Protein AF-A0A7Z9JDN7-F1 (afdb_monomer_lite)

Foldseek 3Di:
DLVCCVPPPVDDAQQSQAVNVCVVCVVVVWHKDKDKDFDFQDADPVVRDTDTDPVRIHIWMWTPPDVVDTDIDRRDPDDPPPPPNDDDQDPVRVVVVVVVVVVVVCCCPPVPPDPVNVVVVCVVCVVVVCVVVCVVVVVVVVVLVCVCVVVVPPPVVVVVVVVVVVVVVVVVVVVVVVVVVVVVVVVVVVVVVVVVVVD

Structure (mmCIF, N/CA/C/O backbone):
data_AF-A0A7Z9JDN7-F1
#
_entry.id   AF-A0A7Z9JDN7-F1
#
loop_
_atom_site.group_PDB
_atom_site.id
_atom_site.type_symbol
_atom_site.label_atom_id
_atom_site.label_alt_id
_atom_site.label_comp_id
_atom_site.label_asym_id
_atom_site.label_entity_id
_atom_site.label_seq_id
_atom_site.pdbx_PDB_ins_code
_atom_site.Cartn_x
_atom_site.Cartn_y
_atom_site.Cartn_z
_atom_site.occupancy
_atom_site.B_iso_or_equiv
_atom_site.auth_seq_id
_atom_site.auth_comp_id
_atom_site.auth_asym_id
_atom_site.auth_atom_id
_atom_site.pdbx_PDB_model_num
ATOM 1 N N . PRO A 1 1 ? -27.621 -11.834 10.735 1.00 70.62 1 PRO A N 1
ATOM 2 C CA . PRO A 1 1 ? -26.238 -12.337 10.505 1.00 70.62 1 PRO A CA 1
ATOM 3 C C . PRO A 1 1 ? -25.355 -12.292 11.763 1.00 70.62 1 PRO A C 1
ATOM 5 O O . PRO A 1 1 ? -24.945 -13.349 12.226 1.00 70.62 1 PRO A O 1
ATOM 8 N N . ILE A 1 2 ? -25.147 -11.111 12.365 1.00 76.00 2 ILE A N 1
ATOM 9 C CA . ILE A 1 2 ? -24.320 -10.927 13.579 1.00 76.00 2 ILE A CA 1
ATOM 10 C C . ILE A 1 2 ? -24.885 -11.694 14.787 1.00 76.00 2 ILE A C 1
ATOM 12 O O . ILE A 1 2 ? -24.158 -12.446 15.427 1.00 76.00 2 ILE A O 1
ATOM 16 N N . ALA A 1 3 ? -26.199 -11.619 15.034 1.00 76.31 3 ALA A N 1
ATOM 17 C CA . ALA A 1 3 ? -26.842 -12.397 16.100 1.00 76.31 3 ALA A CA 1
ATOM 18 C C . ALA A 1 3 ? -26.625 -13.919 15.946 1.00 76.31 3 ALA A C 1
ATOM 20 O O . ALA A 1 3 ? -26.344 -14.611 16.918 1.00 76.31 3 ALA A O 1
ATOM 21 N N . SER A 1 4 ? -26.668 -14.444 14.714 1.00 78.19 4 SER A N 1
ATOM 22 C CA . SER A 1 4 ? -26.385 -15.865 14.445 1.00 78.19 4 SER A CA 1
ATOM 23 C C . SER A 1 4 ? -24.907 -16.216 14.648 1.00 78.19 4 SER A C 1
ATOM 25 O O . SER A 1 4 ? -24.588 -17.317 15.090 1.00 78.19 4 SER A O 1
ATOM 27 N N . PHE A 1 5 ? -23.993 -15.291 14.349 1.00 82.12 5 PHE A N 1
ATOM 28 C CA . PHE A 1 5 ? -22.566 -15.469 14.608 1.00 82.12 5 PHE A CA 1
ATOM 29 C C . PHE A 1 5 ? -22.276 -15.557 16.114 1.00 82.12 5 PHE A C 1
ATOM 31 O O . PHE A 1 5 ? -21.644 -16.522 16.543 1.00 82.12 5 PHE A O 1
ATOM 38 N N . ILE A 1 6 ? -22.806 -14.617 16.906 1.00 78.12 6 ILE A N 1
ATOM 39 C CA . ILE A 1 6 ? -22.632 -14.563 18.367 1.00 78.12 6 ILE A CA 1
ATOM 40 C C . ILE A 1 6 ? -23.217 -15.813 19.042 1.00 78.12 6 ILE A C 1
ATOM 42 O O . ILE A 1 6 ? -22.584 -16.405 19.920 1.00 78.12 6 ILE A O 1
ATOM 46 N N . LEU A 1 7 ? -24.420 -16.225 18.630 1.00 79.50 7 LEU A N 1
ATOM 47 C CA . LEU A 1 7 ? -25.178 -17.273 19.316 1.00 79.50 7 LEU A CA 1
ATOM 48 C C . LEU A 1 7 ? -24.836 -18.690 18.835 1.00 79.50 7 LEU A C 1
ATOM 50 O O . LEU A 1 7 ? -24.770 -19.596 19.663 1.00 79.50 7 LEU A O 1
ATOM 54 N N . ASN A 1 8 ? -24.576 -18.889 17.536 1.00 77.38 8 ASN A N 1
ATOM 55 C CA . ASN A 1 8 ? -24.490 -20.232 16.945 1.00 77.38 8 ASN A CA 1
ATOM 56 C C . ASN A 1 8 ? -23.111 -20.595 16.379 1.00 77.38 8 ASN A C 1
ATOM 58 O O . ASN A 1 8 ? -22.668 -21.726 16.556 1.00 77.38 8 ASN A O 1
ATOM 62 N N . HIS A 1 9 ? -22.448 -19.697 15.641 1.00 73.94 9 HIS A N 1
ATOM 63 C CA . HIS A 1 9 ? -21.291 -20.089 14.817 1.00 73.94 9 HIS A CA 1
ATOM 64 C C . HIS A 1 9 ? -19.932 -19.798 15.455 1.00 73.94 9 HIS A C 1
ATOM 66 O O . HIS A 1 9 ? -19.026 -20.613 15.296 1.00 73.94 9 HIS A O 1
ATOM 72 N N . LYS A 1 10 ? -19.782 -18.677 16.177 1.00 73.75 10 LYS A N 1
ATOM 73 C CA . LYS A 1 10 ? -18.572 -18.267 16.928 1.00 73.75 10 LYS A CA 1
ATOM 74 C C . LYS A 1 10 ? -17.233 -18.448 16.179 1.00 73.75 10 LYS A C 1
ATOM 76 O O . LYS A 1 10 ? -16.181 -18.581 16.796 1.00 73.75 10 LYS A O 1
ATOM 81 N N . ARG A 1 11 ? -17.275 -18.483 14.845 1.00 73.12 11 ARG A N 1
ATOM 82 C CA . ARG A 1 11 ? -16.151 -18.635 13.913 1.00 73.12 11 ARG A CA 1
ATOM 83 C C . ARG A 1 11 ? -16.474 -17.816 12.673 1.00 73.12 11 ARG A C 1
ATOM 85 O O . ARG A 1 11 ? -17.567 -17.948 12.124 1.00 73.12 11 ARG A O 1
ATOM 92 N N . GLY A 1 12 ? -15.555 -16.951 12.266 1.00 74.06 12 GLY A N 1
ATOM 93 C CA . GLY A 1 12 ? -15.769 -16.002 11.179 1.00 74.06 12 GLY A CA 1
ATOM 94 C C . GLY A 1 12 ? -14.536 -15.137 10.933 1.00 74.06 12 GLY A C 1
ATOM 95 O O . GLY A 1 12 ? -13.517 -15.307 11.594 1.00 74.06 12 GLY A O 1
ATOM 96 N N . HIS A 1 13 ? -14.641 -14.236 9.963 1.00 80.44 13 HIS A N 1
ATOM 97 C CA . HIS A 1 13 ? -13.640 -13.211 9.669 1.00 80.44 13 HIS A CA 1
ATOM 98 C C . HIS A 1 13 ? -13.637 -12.083 10.717 1.00 80.44 13 HIS A C 1
ATOM 100 O O . HIS A 1 13 ? -14.589 -11.957 11.497 1.00 80.44 13 HIS A O 1
ATOM 106 N N . CYS A 1 14 ? -12.573 -11.276 10.737 1.00 83.56 14 CYS A N 1
ATOM 107 C CA . CYS A 1 14 ? -12.370 -10.187 11.700 1.00 83.56 14 CYS A CA 1
ATOM 108 C C . CYS A 1 14 ? -13.525 -9.172 11.704 1.00 83.56 14 CYS A C 1
ATOM 110 O O . CYS A 1 14 ? -13.915 -8.693 12.767 1.00 83.56 14 CYS A O 1
ATOM 112 N N . GLU A 1 15 ? -14.184 -8.937 10.568 1.00 85.94 15 GLU A N 1
ATOM 113 C CA . GLU A 1 15 ? -15.336 -8.037 10.472 1.00 85.94 15 GLU A CA 1
ATOM 114 C C . GLU A 1 15 ? -16.528 -8.523 11.304 1.00 85.94 15 GLU A C 1
ATOM 116 O O . GLU A 1 15 ? -17.259 -7.708 11.864 1.00 85.94 15 GLU A O 1
ATOM 121 N N . TYR A 1 16 ? -16.730 -9.841 11.433 1.00 87.25 16 TYR A N 1
ATOM 122 C CA . TYR A 1 16 ? -17.804 -10.379 12.271 1.00 87.25 16 TYR A CA 1
ATOM 123 C C . TYR A 1 16 ? -17.514 -10.198 13.757 1.00 87.25 16 TYR A C 1
ATOM 125 O O . TYR A 1 16 ? -18.441 -9.908 14.511 1.00 87.25 16 TYR A O 1
ATOM 133 N N . PHE A 1 17 ? -16.254 -10.341 14.176 1.00 88.25 17 PHE A N 1
ATOM 134 C CA . PHE A 1 17 ? -15.848 -10.089 15.559 1.00 88.25 17 PHE A CA 1
ATOM 135 C C . PHE A 1 17 ? -15.972 -8.604 15.900 1.00 88.25 17 PHE A C 1
ATOM 137 O O . PHE A 1 17 ? -16.574 -8.266 16.919 1.00 88.25 17 PHE A O 1
ATOM 144 N N . ALA A 1 18 ? -15.492 -7.723 15.018 1.00 89.75 18 ALA A N 1
ATOM 145 C CA . ALA A 1 18 ? -15.601 -6.283 15.204 1.00 89.75 18 ALA A CA 1
ATOM 146 C C . ALA A 1 18 ? -17.067 -5.824 15.239 1.00 89.75 18 ALA A C 1
ATOM 148 O O . ALA A 1 18 ? -17.497 -5.151 16.175 1.00 89.75 18 ALA A O 1
ATOM 149 N N . ALA A 1 19 ? -17.885 -6.265 14.282 1.00 89.75 19 ALA A N 1
ATOM 150 C CA . ALA A 1 19 ? -19.306 -5.929 14.260 1.00 89.75 19 ALA A CA 1
ATOM 151 C C . ALA A 1 19 ? -20.071 -6.509 15.462 1.00 89.75 19 ALA A C 1
ATOM 153 O O . ALA A 1 19 ? -20.993 -5.871 15.966 1.00 89.75 19 ALA A O 1
ATOM 154 N N . ALA A 1 20 ? -19.696 -7.699 15.944 1.00 91.25 20 ALA A N 1
ATOM 155 C CA . ALA A 1 20 ? -20.291 -8.289 17.138 1.00 91.25 20 ALA A CA 1
ATOM 156 C C . ALA A 1 20 ? -19.959 -7.494 18.404 1.00 91.25 20 ALA A C 1
ATOM 158 O O . ALA A 1 20 ? -20.863 -7.231 19.192 1.00 91.25 20 ALA A O 1
ATOM 159 N N . MET A 1 21 ? -18.700 -7.088 18.593 1.00 90.75 21 MET A N 1
ATOM 160 C CA . MET A 1 21 ? -18.305 -6.277 19.746 1.00 90.75 21 MET A CA 1
ATOM 161 C C . MET A 1 21 ? -18.963 -4.896 19.709 1.00 90.75 21 MET A C 1
ATOM 163 O O . M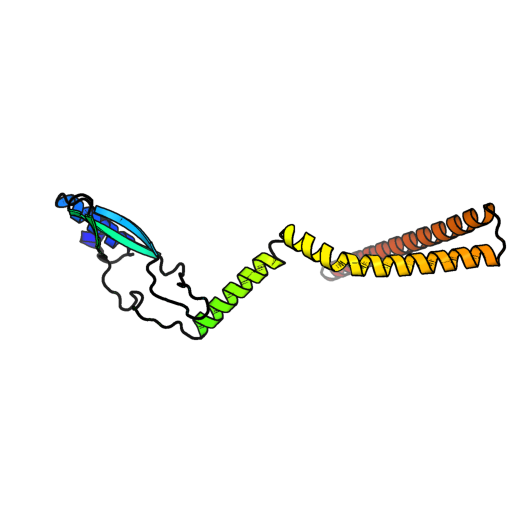ET A 1 21 ? -19.520 -4.481 20.718 1.00 90.75 21 MET A O 1
ATOM 167 N N . ALA A 1 22 ? -18.985 -4.225 18.553 1.00 92.88 22 ALA A N 1
ATOM 168 C CA . ALA A 1 22 ? -19.674 -2.943 18.411 1.00 92.88 22 ALA A CA 1
ATOM 169 C C . ALA A 1 22 ? -21.170 -3.060 18.759 1.00 92.88 22 ALA A C 1
ATOM 171 O O . ALA A 1 22 ? -21.695 -2.237 19.503 1.00 92.88 22 ALA A O 1
ATOM 172 N N . ALA A 1 23 ? -21.835 -4.129 18.304 1.00 91.75 23 ALA A N 1
ATOM 173 C CA . ALA A 1 23 ? -23.227 -4.398 18.658 1.00 91.75 23 ALA A CA 1
ATOM 174 C C . ALA A 1 23 ? -23.421 -4.695 20.156 1.00 91.75 23 ALA A C 1
ATOM 176 O O . ALA A 1 23 ? -24.461 -4.358 20.705 1.00 91.75 23 ALA A O 1
ATOM 177 N N . MET A 1 24 ? -22.451 -5.319 20.832 1.00 91.00 24 MET A N 1
ATOM 178 C CA . MET A 1 24 ? -22.509 -5.529 22.284 1.00 91.00 24 MET A CA 1
ATOM 179 C C . MET A 1 24 ? -22.304 -4.224 23.063 1.00 91.00 24 MET A C 1
ATOM 181 O O . MET A 1 24 ? -23.010 -4.003 24.042 1.00 91.00 24 MET A O 1
ATOM 185 N N . CYS A 1 25 ? -21.391 -3.350 22.630 1.00 93.19 25 CYS A N 1
ATOM 186 C CA . CYS A 1 25 ? -21.197 -2.024 23.227 1.00 93.19 25 CYS A CA 1
ATOM 187 C C . CYS A 1 25 ? -22.475 -1.177 23.162 1.00 93.19 25 CYS A C 1
ATOM 189 O O . CYS A 1 25 ? -22.845 -0.558 24.157 1.00 93.19 25 CYS A O 1
ATOM 191 N N . ASP A 1 26 ? -23.198 -1.248 22.042 1.00 92.00 26 ASP A N 1
ATOM 192 C CA . ASP A 1 26 ? -24.490 -0.575 21.866 1.00 92.00 26 ASP A CA 1
ATOM 193 C C . ASP A 1 26 ? -25.527 -1.019 22.920 1.00 92.00 26 ASP A C 1
ATOM 195 O O . ASP A 1 26 ? -26.295 -0.208 23.422 1.00 92.00 26 ASP A O 1
ATOM 199 N N . THR A 1 27 ? -25.506 -2.288 23.357 1.00 93.25 27 THR A N 1
ATOM 200 C CA . THR A 1 27 ? -26.438 -2.785 24.397 1.00 93.25 27 THR A CA 1
ATOM 201 C C . THR A 1 27 ? -26.159 -2.279 25.812 1.00 93.25 27 THR A C 1
ATOM 203 O O . THR A 1 27 ? -26.998 -2.458 26.694 1.00 93.25 27 THR A O 1
ATOM 206 N N . VAL A 1 28 ? -24.986 -1.688 26.043 1.00 94.50 28 VAL A N 1
ATOM 207 C CA . VAL A 1 28 ? -24.568 -1.132 27.339 1.00 94.50 28 VAL A CA 1
ATOM 208 C C . VAL A 1 28 ? -24.363 0.384 27.269 1.00 94.50 28 VAL A C 1
ATOM 210 O O . VAL A 1 28 ? -23.659 0.938 28.110 1.00 94.50 28 VAL A O 1
ATOM 213 N N . ASP A 1 29 ? -24.963 1.041 26.269 1.00 92.44 29 ASP A N 1
ATOM 214 C CA . ASP A 1 29 ? -24.888 2.489 26.029 1.00 92.44 29 ASP A CA 1
ATOM 215 C C . ASP A 1 29 ? -23.447 3.026 25.875 1.00 92.44 29 ASP A C 1
ATOM 217 O O . ASP A 1 29 ? -23.161 4.182 26.192 1.00 92.44 29 ASP A O 1
ATOM 221 N N . LEU A 1 30 ? -22.522 2.199 25.370 1.00 93.44 30 LEU A N 1
ATOM 222 C CA . LEU A 1 30 ? -21.161 2.619 25.027 1.00 93.44 30 LEU A CA 1
ATOM 223 C C . LEU A 1 30 ? -21.069 2.931 23.527 1.00 93.44 30 LEU A C 1
ATOM 225 O O . LEU A 1 30 ? -21.215 2.011 22.714 1.00 93.44 30 LEU A O 1
ATOM 229 N N . PRO A 1 31 ? -20.770 4.184 23.128 1.00 94.44 31 PRO A N 1
ATOM 230 C CA . PRO A 1 31 ? -20.561 4.517 21.727 1.00 94.44 31 PRO A CA 1
ATOM 231 C C . PRO A 1 31 ? -19.375 3.728 21.171 1.00 94.44 31 PRO A C 1
ATOM 233 O O . PRO A 1 31 ? -18.249 3.826 21.660 1.00 94.44 31 PRO A O 1
ATOM 236 N N . ALA A 1 32 ? -19.626 2.936 20.133 1.00 95.56 32 ALA A N 1
ATOM 237 C CA . ALA A 1 32 ? -18.608 2.134 19.475 1.00 95.56 32 ALA A CA 1
ATOM 238 C C . ALA A 1 32 ? -18.732 2.239 17.957 1.00 95.56 32 ALA A C 1
ATOM 240 O O . ALA A 1 32 ? -19.826 2.375 17.406 1.00 95.56 32 ALA A O 1
ATOM 241 N N . ARG A 1 33 ? -17.600 2.145 17.260 1.00 93.81 33 ARG A N 1
ATOM 242 C CA . ARG A 1 33 ? -17.544 2.142 15.795 1.00 93.81 33 ARG A CA 1
ATOM 243 C C . ARG A 1 33 ? -16.614 1.055 15.284 1.00 93.81 33 ARG A C 1
ATOM 245 O O . ARG A 1 33 ? -15.571 0.789 15.873 1.00 93.81 33 ARG A O 1
ATOM 252 N N . VAL A 1 34 ? -16.993 0.449 14.164 1.00 92.69 34 VAL A N 1
ATOM 253 C CA . VAL A 1 34 ? -16.138 -0.501 13.447 1.00 92.69 34 VAL A CA 1
ATOM 254 C C . VAL A 1 34 ? -15.182 0.282 12.558 1.00 92.69 34 VAL A C 1
ATOM 256 O O . VAL A 1 34 ? -15.609 1.162 11.810 1.00 92.69 34 VAL A O 1
ATOM 259 N N . VAL A 1 35 ? -13.900 -0.059 12.622 1.00 92.38 35 VAL A N 1
ATOM 260 C CA . VAL A 1 35 ? -12.853 0.523 11.786 1.00 92.38 35 VAL A CA 1
ATOM 261 C C . VAL A 1 35 ? -12.209 -0.586 10.968 1.00 92.38 35 VAL A C 1
ATOM 263 O O . VAL A 1 35 ? -11.903 -1.660 11.479 1.00 92.38 35 VAL A O 1
ATOM 266 N N . THR A 1 36 ? -12.023 -0.323 9.678 1.00 89.19 36 THR A N 1
ATOM 267 C CA . THR A 1 36 ? -11.358 -1.230 8.740 1.00 89.19 36 THR A CA 1
ATOM 268 C C . THR A 1 36 ? -10.101 -0.569 8.208 1.00 89.19 36 THR A C 1
ATOM 270 O O . THR A 1 36 ? -10.137 0.599 7.813 1.00 89.19 36 THR A O 1
ATOM 273 N N . GLY A 1 37 ? -9.012 -1.316 8.125 1.00 88.56 37 GLY A N 1
ATOM 274 C CA . GLY A 1 37 ? -7.751 -0.802 7.619 1.00 88.56 37 GLY A CA 1
ATOM 275 C C . GLY A 1 37 ? -6.752 -1.916 7.379 1.00 88.56 37 GLY A C 1
ATOM 276 O O . GLY A 1 37 ? -7.123 -3.056 7.109 1.00 88.56 37 GLY A O 1
ATOM 277 N N . TYR A 1 38 ? -5.478 -1.567 7.481 1.00 84.94 38 TYR A N 1
ATOM 278 C CA . TYR A 1 38 ? -4.384 -2.523 7.429 1.00 84.94 38 TYR A CA 1
ATOM 279 C C . TYR A 1 38 ? -3.672 -2.505 8.764 1.00 84.94 38 TYR A C 1
ATOM 281 O O . TYR A 1 38 ? -3.359 -1.432 9.282 1.00 84.94 38 TYR A O 1
ATOM 289 N N . TYR A 1 39 ? -3.412 -3.689 9.301 1.00 76.06 39 TYR A N 1
ATOM 290 C CA . TYR A 1 39 ? -2.661 -3.833 10.532 1.00 76.06 39 TYR A CA 1
ATOM 291 C C . TYR A 1 39 ? -1.322 -4.497 10.219 1.00 76.06 39 TYR A C 1
ATOM 293 O O . TYR A 1 39 ? -1.281 -5.677 9.871 1.00 76.06 39 TYR A O 1
ATOM 301 N N . VAL A 1 40 ? -0.228 -3.733 10.284 1.00 77.69 40 VAL A N 1
ATOM 302 C CA . VAL A 1 40 ? 1.098 -4.197 9.852 1.00 77.69 40 VAL A CA 1
ATOM 303 C C . VAL A 1 40 ? 2.199 -3.650 10.750 1.00 77.69 40 VAL A C 1
ATOM 305 O O . VAL A 1 40 ? 2.177 -2.480 11.115 1.00 77.69 40 VAL A O 1
ATOM 308 N N . ASP A 1 41 ? 3.195 -4.482 11.035 1.00 70.81 41 ASP A N 1
ATOM 309 C CA . ASP A 1 41 ? 4.398 -4.145 11.806 1.00 70.81 41 ASP A CA 1
ATOM 310 C C . ASP A 1 41 ? 5.708 -4.395 11.028 1.00 70.81 41 ASP A C 1
ATOM 312 O O . ASP A 1 41 ? 6.806 -4.218 11.554 1.00 70.81 41 ASP A O 1
ATOM 316 N N . ARG A 1 42 ? 5.606 -4.831 9.766 1.00 75.62 42 ARG A N 1
ATOM 317 C CA . ARG A 1 42 ? 6.754 -5.224 8.948 1.00 75.62 42 ARG A CA 1
ATOM 318 C C . ARG A 1 42 ? 7.450 -4.005 8.375 1.00 75.62 42 ARG A C 1
ATOM 320 O O . ARG A 1 42 ? 7.003 -3.429 7.379 1.00 75.62 42 ARG A O 1
ATOM 327 N N . TRP A 1 43 ? 8.559 -3.657 9.004 1.00 77.19 43 TRP A N 1
ATOM 328 C CA . TRP A 1 43 ? 9.482 -2.639 8.536 1.00 77.19 43 TRP A CA 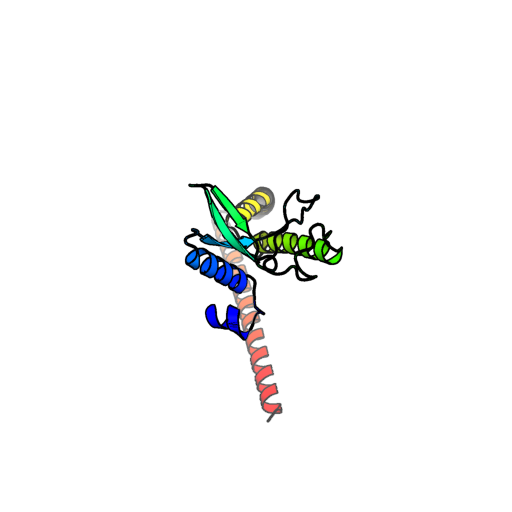1
ATOM 329 C C . TRP A 1 43 ? 10.509 -3.229 7.569 1.00 77.19 43 TRP A C 1
ATOM 331 O O . TRP A 1 43 ? 11.113 -4.263 7.862 1.00 77.19 43 TRP A O 1
ATOM 341 N N . ASP A 1 44 ? 10.720 -2.572 6.430 1.00 75.56 44 ASP A N 1
ATOM 342 C CA . ASP A 1 44 ? 11.854 -2.851 5.557 1.00 75.56 44 ASP A CA 1
ATOM 343 C C . ASP A 1 44 ? 12.930 -1.778 5.704 1.00 75.56 44 ASP A C 1
ATOM 345 O O . ASP A 1 44 ? 12.711 -0.592 5.453 1.00 75.56 44 ASP A O 1
ATOM 349 N N . GLU A 1 45 ? 14.118 -2.218 6.108 1.00 75.88 45 GLU A N 1
ATOM 350 C CA . GLU A 1 45 ? 15.271 -1.343 6.306 1.00 75.88 45 GLU A CA 1
ATOM 351 C C . GLU A 1 45 ? 15.859 -0.850 4.979 1.00 75.88 45 GLU A C 1
ATOM 353 O O . GLU A 1 45 ? 16.444 0.231 4.942 1.00 75.88 45 GLU A O 1
ATOM 358 N N . VAL A 1 46 ? 15.698 -1.609 3.886 1.00 73.19 46 VAL A N 1
ATOM 359 C CA . VAL A 1 46 ? 16.262 -1.258 2.573 1.00 73.19 46 VAL A CA 1
ATOM 360 C C . VAL A 1 46 ? 15.474 -0.115 1.938 1.00 73.19 46 VAL A C 1
ATOM 362 O O . VAL A 1 46 ? 16.068 0.864 1.484 1.00 73.19 46 VAL A O 1
ATOM 365 N N . SER A 1 47 ? 14.144 -0.203 1.933 1.00 73.00 47 SER A N 1
ATOM 366 C CA . SER A 1 47 ? 13.267 0.854 1.426 1.00 73.00 47 SER A CA 1
ATOM 367 C C . SER A 1 47 ? 12.906 1.918 2.466 1.00 73.00 47 SER A C 1
ATOM 369 O O . SER A 1 47 ? 12.290 2.922 2.103 1.00 73.00 47 SER A O 1
ATOM 371 N N . ASN A 1 48 ? 13.280 1.723 3.738 1.00 79.38 48 ASN A N 1
ATOM 372 C CA . ASN A 1 48 ? 12.942 2.594 4.869 1.00 79.38 48 ASN A CA 1
ATOM 373 C C . ASN A 1 48 ? 11.425 2.870 4.949 1.00 79.38 48 ASN A C 1
ATOM 375 O O . ASN A 1 48 ? 10.985 4.020 5.066 1.00 79.38 48 ASN A O 1
ATOM 379 N N . SER A 1 49 ? 10.618 1.816 4.807 1.00 78.06 49 SER A N 1
ATOM 380 C CA . SER A 1 49 ? 9.155 1.904 4.757 1.00 78.06 49 SER A CA 1
ATOM 381 C C . SER A 1 49 ? 8.462 0.644 5.291 1.00 78.06 49 SER A C 1
ATOM 383 O O . SER A 1 49 ? 9.066 -0.420 5.414 1.00 78.06 49 SER A O 1
ATOM 385 N N . TYR A 1 50 ? 7.169 0.763 5.619 1.00 80.50 50 TYR A N 1
ATOM 386 C CA . TYR A 1 50 ? 6.339 -0.380 6.010 1.00 80.50 50 TYR A CA 1
ATOM 387 C C . TYR A 1 50 ? 5.792 -1.112 4.785 1.00 80.50 50 TYR A C 1
ATOM 389 O O . TYR A 1 50 ? 5.221 -0.496 3.880 1.00 80.50 50 TYR A O 1
ATOM 397 N N . ILE A 1 51 ? 5.906 -2.440 4.787 1.00 79.25 51 ILE A N 1
ATOM 398 C CA . ILE A 1 51 ? 5.408 -3.288 3.702 1.00 79.25 51 ILE A CA 1
ATOM 399 C C . ILE A 1 51 ? 4.024 -3.824 4.048 1.00 79.25 51 ILE A C 1
ATOM 401 O O . ILE A 1 51 ? 3.883 -4.760 4.838 1.00 79.25 51 ILE A O 1
ATOM 405 N N . VAL A 1 52 ? 3.013 -3.275 3.380 1.00 81.38 52 VAL A N 1
ATOM 406 C CA . VAL A 1 52 ? 1.605 -3.651 3.536 1.00 81.38 52 VAL A CA 1
ATOM 407 C C . VAL A 1 52 ? 1.168 -4.554 2.382 1.00 81.38 52 VAL A C 1
ATOM 409 O O . VAL A 1 52 ? 1.287 -4.183 1.214 1.00 81.38 52 VAL A O 1
ATOM 412 N N . PHE A 1 53 ? 0.632 -5.733 2.692 1.00 78.69 53 PHE A N 1
ATOM 413 C CA . PHE A 1 53 ? 0.001 -6.629 1.728 1.00 78.69 53 PHE A CA 1
ATOM 414 C C . PHE A 1 53 ? -1.520 -6.621 1.892 1.00 78.69 53 PHE A C 1
ATOM 416 O O . PHE A 1 53 ? -2.063 -6.382 2.966 1.00 78.69 53 PHE A O 1
ATOM 423 N N . GLN A 1 54 ? -2.229 -7.004 0.829 1.00 74.81 54 GLN A N 1
ATOM 424 C CA . GLN A 1 54 ? -3.690 -7.121 0.855 1.00 74.81 54 GLN A CA 1
ATOM 425 C C . GLN A 1 54 ? -4.198 -8.118 1.915 1.00 74.81 54 GLN A C 1
ATOM 427 O O . GLN A 1 54 ? -5.294 -7.955 2.439 1.00 74.81 54 GLN A O 1
ATOM 432 N N . ARG A 1 55 ? -3.393 -9.135 2.254 1.00 75.94 55 ARG A N 1
ATOM 433 C CA . ARG A 1 55 ? -3.725 -10.119 3.297 1.00 75.94 55 ARG A CA 1
ATOM 434 C C . ARG A 1 55 ? -3.709 -9.550 4.719 1.00 75.94 55 ARG A C 1
ATOM 436 O O . ARG A 1 55 ? -4.186 -10.228 5.615 1.00 75.94 55 ARG A O 1
ATOM 443 N N . ASP A 1 56 ? -3.143 -8.360 4.917 1.00 79.25 56 ASP A N 1
ATOM 444 C CA . ASP A 1 56 ? -3.078 -7.704 6.228 1.00 79.25 56 ASP A CA 1
ATOM 445 C C . ASP A 1 56 ? -4.276 -6.773 6.476 1.00 79.25 56 ASP A C 1
ATOM 447 O O . ASP A 1 56 ? -4.274 -5.982 7.421 1.00 79.25 56 ASP A O 1
ATOM 451 N N . ALA A 1 57 ? -5.282 -6.819 5.595 1.00 83.75 57 ALA A N 1
ATOM 452 C CA . ALA A 1 57 ? -6.546 -6.140 5.817 1.00 83.75 57 ALA A CA 1
ATOM 453 C C . ALA A 1 57 ? -7.185 -6.669 7.108 1.00 83.75 57 ALA A C 1
ATOM 455 O O . ALA A 1 57 ? -7.351 -7.878 7.282 1.00 83.75 57 ALA A O 1
ATOM 456 N N . HIS A 1 58 ? -7.529 -5.755 8.011 1.00 89.62 58 HIS A N 1
ATOM 457 C CA . HIS A 1 58 ? -8.030 -6.080 9.339 1.00 89.62 58 HIS A CA 1
ATOM 458 C C . HIS A 1 58 ? -9.148 -5.133 9.767 1.00 89.62 58 HIS A C 1
ATOM 460 O O . HIS A 1 58 ? -9.216 -3.984 9.320 1.00 89.62 58 HIS A O 1
ATOM 466 N N . ALA A 1 59 ? -10.012 -5.620 10.652 1.00 89.12 59 ALA A N 1
ATOM 467 C CA . ALA A 1 59 ? -11.114 -4.860 11.218 1.00 89.12 59 ALA A CA 1
ATOM 468 C C . ALA A 1 59 ? -11.071 -4.925 12.747 1.00 89.12 59 ALA A C 1
ATOM 470 O O . ALA A 1 59 ? -10.984 -6.009 13.322 1.00 89.12 59 ALA A O 1
ATOM 471 N N . TRP A 1 60 ? -11.168 -3.764 13.392 1.00 91.50 60 TRP A N 1
ATOM 472 C CA . TRP A 1 60 ? -11.201 -3.609 14.848 1.00 91.50 60 TRP A CA 1
ATOM 473 C C . TRP A 1 60 ? -12.356 -2.695 15.268 1.00 91.50 60 TRP A C 1
ATOM 475 O O . TRP A 1 60 ? -13.104 -2.178 14.432 1.00 91.50 60 TRP A O 1
ATOM 485 N N . VAL A 1 61 ? -12.532 -2.515 16.576 1.00 93.44 61 VAL A N 1
ATOM 486 C CA . VAL A 1 61 ? -13.555 -1.631 17.147 1.00 93.44 61 VAL A CA 1
ATOM 487 C C . VAL A 1 61 ? -12.884 -0.517 17.918 1.00 93.44 61 VAL A C 1
ATOM 489 O O . VAL A 1 61 ? -11.928 -0.750 18.647 1.00 93.44 61 VAL A O 1
ATOM 492 N N . GLU A 1 62 ? -13.403 0.693 17.795 1.00 94.62 62 GLU A N 1
ATOM 493 C CA . GLU A 1 62 ? -13.059 1.790 18.691 1.00 94.62 62 GLU A CA 1
ATOM 494 C C . GLU A 1 62 ? -14.254 2.091 19.581 1.00 94.62 62 GLU A C 1
ATOM 496 O O . GLU A 1 62 ? -15.368 2.262 19.083 1.00 94.62 62 GLU A O 1
ATOM 501 N N . VAL A 1 63 ? -14.016 2.143 20.888 1.00 94.75 63 VAL A N 1
ATOM 502 C CA . VAL A 1 63 ? -15.029 2.437 21.904 1.00 94.75 63 VAL A CA 1
ATOM 503 C C . VAL A 1 63 ? -14.687 3.769 22.5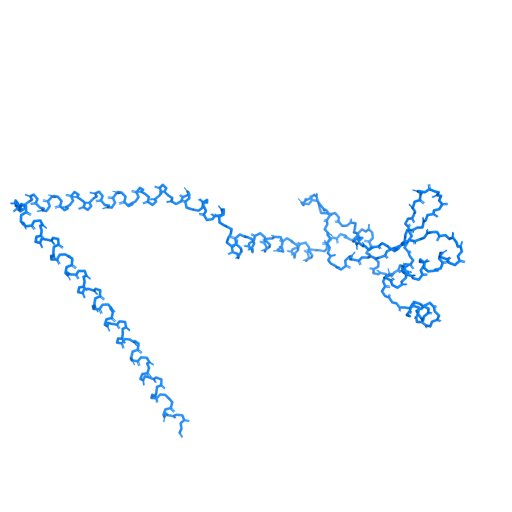56 1.00 94.75 63 VAL A C 1
ATOM 505 O O . VAL A 1 63 ? -13.533 4.007 22.919 1.00 94.75 63 VAL A O 1
ATOM 508 N N . GLU A 1 64 ? -15.680 4.639 22.687 1.00 94.81 64 GLU A N 1
ATOM 509 C CA . GLU A 1 64 ? -15.555 5.901 23.407 1.00 94.81 64 GLU A CA 1
ATOM 510 C C . GLU A 1 64 ? -15.658 5.631 24.914 1.00 94.81 64 GLU A C 1
ATOM 512 O O . GLU A 1 64 ? -16.720 5.279 25.424 1.00 94.81 64 GLU A O 1
ATOM 517 N N . VAL A 1 65 ? -14.533 5.741 25.624 1.00 91.12 65 VAL A N 1
ATOM 518 C CA . VAL A 1 65 ? -14.465 5.487 27.079 1.00 91.12 65 VAL A CA 1
ATOM 519 C C . VAL A 1 65 ? -14.698 6.754 27.903 1.00 91.12 65 VAL A C 1
ATOM 521 O O . VAL A 1 65 ? -15.199 6.689 29.021 1.00 91.12 65 VAL A O 1
ATOM 524 N N . GLU A 1 66 ? -14.365 7.909 27.332 1.00 90.56 66 GLU A N 1
ATOM 525 C CA . GLU A 1 66 ? -14.622 9.250 27.858 1.00 90.56 66 GLU A CA 1
ATOM 526 C C . GLU A 1 66 ? -15.006 10.156 26.678 1.00 90.56 66 GLU A C 1
ATOM 528 O O . GLU A 1 66 ? -14.667 9.821 25.541 1.00 90.56 66 GLU A O 1
ATOM 533 N N . PRO A 1 67 ? -15.670 11.306 26.899 1.00 90.75 67 PRO A N 1
ATOM 534 C CA . PRO A 1 67 ? -16.037 12.206 25.811 1.00 90.75 67 PRO A CA 1
ATOM 535 C C . PRO A 1 67 ? -14.831 12.552 24.927 1.00 90.75 67 PRO A C 1
ATOM 537 O O . PRO A 1 67 ? -13.850 13.125 25.398 1.00 90.75 67 PRO A O 1
ATOM 540 N N . MET A 1 68 ? -14.920 12.220 23.638 1.00 88.44 68 MET A N 1
ATOM 541 C CA . MET A 1 68 ? -13.877 12.375 22.614 1.00 88.44 68 MET A CA 1
ATOM 542 C C . MET A 1 68 ? -12.633 11.479 22.775 1.00 88.44 68 MET A C 1
ATOM 544 O O . MET A 1 68 ? -11.687 11.622 21.996 1.00 88.44 68 MET A O 1
ATOM 548 N N . ALA A 1 69 ? -12.625 10.529 23.712 1.00 92.19 69 ALA A N 1
ATOM 549 C CA . ALA A 1 69 ? -11.532 9.584 23.927 1.00 92.19 69 ALA A CA 1
ATOM 550 C C . ALA A 1 69 ? -11.889 8.197 23.373 1.00 92.19 69 ALA A C 1
ATOM 552 O O . ALA A 1 69 ? -12.567 7.395 24.017 1.00 92.19 69 ALA A O 1
ATOM 553 N N . TRP A 1 70 ? -11.397 7.913 22.169 1.00 93.88 70 TRP A N 1
ATOM 554 C CA . TRP A 1 70 ? -11.599 6.635 21.489 1.00 93.88 70 TRP A CA 1
ATOM 555 C C . TRP A 1 70 ? -10.438 5.687 21.772 1.00 93.88 70 TRP A C 1
ATOM 557 O O . TRP A 1 70 ? -9.278 6.029 21.539 1.00 93.88 70 TRP A O 1
ATOM 567 N N . VAL A 1 71 ? -10.752 4.482 22.239 1.00 93.12 71 VAL A N 1
ATOM 568 C CA . VAL A 1 71 ? -9.774 3.420 22.490 1.00 93.12 71 VAL A CA 1
ATOM 569 C C . VAL A 1 71 ? -10.043 2.258 21.544 1.00 93.12 71 VAL A C 1
ATOM 571 O O . VAL A 1 71 ? -11.174 1.786 21.434 1.00 93.12 71 VAL A O 1
ATOM 574 N N . ALA A 1 72 ? -8.996 1.803 20.856 1.00 90.75 72 ALA A N 1
ATOM 575 C CA . ALA A 1 72 ? -9.069 0.669 19.947 1.00 90.75 72 ALA A CA 1
ATOM 576 C C . ALA A 1 72 ? -9.011 -0.661 20.713 1.00 90.75 72 ALA A C 1
ATOM 578 O O . ALA A 1 72 ? -8.122 -0.887 21.535 1.00 90.75 72 ALA A O 1
ATOM 579 N N . TYR A 1 73 ? -9.934 -1.556 20.385 1.00 88.50 73 TYR A N 1
ATOM 580 C CA . TYR A 1 73 ? -10.022 -2.919 20.884 1.00 88.50 73 TYR A CA 1
ATOM 581 C C . TYR A 1 73 ? -10.135 -3.888 19.707 1.00 88.50 73 TYR A C 1
ATOM 583 O O . TYR A 1 73 ? -10.939 -3.688 18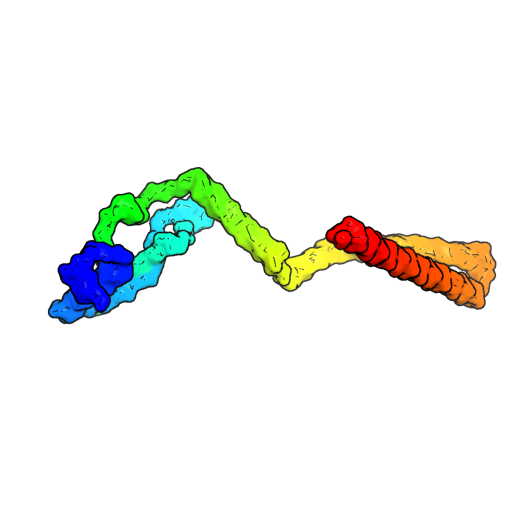.793 1.00 88.50 73 TYR A O 1
ATOM 591 N N . ASP A 1 74 ? -9.349 -4.964 19.747 1.00 88.12 74 ASP A N 1
ATOM 592 C CA . ASP A 1 74 ? -9.436 -6.054 18.779 1.00 88.12 74 ASP A CA 1
ATOM 593 C C . ASP A 1 74 ? -10.114 -7.279 19.420 1.00 88.12 74 ASP A C 1
ATOM 595 O O . ASP A 1 74 ? -9.501 -7.965 20.242 1.00 88.12 74 ASP A O 1
ATOM 599 N N . PRO A 1 75 ? -11.388 -7.554 19.087 1.00 83.06 75 PRO A N 1
ATOM 600 C CA . PRO A 1 75 ? -12.111 -8.720 19.590 1.00 83.06 75 PRO A CA 1
ATOM 601 C C . PRO A 1 75 ? -11.746 -10.019 18.860 1.00 83.06 75 PRO A C 1
ATOM 603 O O . PRO A 1 75 ? -12.277 -11.080 19.205 1.00 83.06 75 PRO A O 1
ATOM 606 N N . THR A 1 76 ? -10.900 -9.960 17.828 1.00 78.69 76 THR A N 1
ATOM 607 C CA . THR A 1 76 ? -10.491 -11.138 17.065 1.00 78.69 76 THR A CA 1
ATOM 608 C C . THR A 1 76 ? -9.589 -12.003 17.949 1.00 78.69 76 THR A C 1
ATOM 610 O O . THR A 1 76 ? -8.549 -11.530 18.408 1.00 78.69 76 THR A O 1
ATOM 613 N N . PRO A 1 77 ? -9.949 -13.269 18.234 1.00 69.88 77 PRO A N 1
ATOM 614 C CA . PRO A 1 77 ? -9.095 -14.137 19.034 1.00 69.88 77 PRO A CA 1
ATOM 615 C C . PRO A 1 77 ? -7.735 -14.273 18.351 1.00 69.88 77 PRO A C 1
ATOM 617 O O . PRO A 1 77 ? -7.686 -14.462 17.135 1.00 69.88 77 PRO A O 1
ATOM 620 N N . SER A 1 78 ? -6.648 -14.199 19.126 1.00 59.91 78 SER A N 1
ATOM 621 C CA . SER A 1 78 ? -5.288 -14.383 18.621 1.00 59.91 78 SER A CA 1
ATOM 622 C C . SER A 1 78 ? -5.177 -15.774 17.996 1.00 59.91 78 SER A C 1
ATOM 624 O O . SER A 1 78 ? -4.965 -16.772 18.693 1.00 59.91 78 SER A O 1
ATOM 626 N N . SER A 1 79 ? -5.377 -15.882 16.686 1.00 50.94 79 SER A N 1
ATOM 627 C CA . SER A 1 79 ? -4.980 -17.079 15.969 1.00 50.94 79 SER A CA 1
ATOM 628 C C . SER A 1 79 ? -3.458 -17.180 16.076 1.00 50.94 79 SER A C 1
ATOM 630 O O . SER A 1 79 ? -2.758 -16.175 16.190 1.00 50.94 79 SER A O 1
ATOM 632 N N . GLN A 1 80 ? -2.921 -18.395 16.012 1.00 45.47 80 GLN A N 1
ATOM 633 C CA . GLN A 1 80 ? -1.480 -18.603 15.810 1.00 45.47 80 GLN A CA 1
ATOM 634 C C . GLN A 1 80 ? -0.970 -17.942 14.505 1.00 45.47 80 GLN A C 1
ATOM 636 O O . GLN A 1 80 ? 0.235 -17.839 14.311 1.00 45.47 80 GLN A O 1
ATOM 641 N N . ASP A 1 81 ? -1.897 -17.452 13.669 1.00 46.41 81 ASP A N 1
ATOM 642 C CA . ASP A 1 81 ? -1.692 -16.695 12.434 1.00 46.41 81 ASP A CA 1
ATOM 643 C C . ASP A 1 81 ? -2.016 -15.194 12.561 1.00 46.41 81 ASP A C 1
ATOM 645 O O . ASP A 1 81 ? -1.996 -14.484 11.553 1.00 46.41 81 ASP A O 1
ATOM 649 N N . ALA A 1 82 ? -2.337 -14.685 13.760 1.00 46.62 82 ALA A N 1
ATOM 650 C CA . ALA A 1 82 ? -2.334 -13.244 13.992 1.00 46.62 82 ALA A CA 1
ATOM 651 C C . ALA A 1 82 ? -0.937 -12.768 13.582 1.00 46.62 82 ALA A C 1
ATOM 653 O O . ALA A 1 82 ? 0.025 -13.408 14.029 1.00 46.62 82 ALA A O 1
ATOM 654 N N . PRO A 1 83 ? -0.810 -11.760 12.690 1.00 47.78 83 PRO A N 1
ATOM 655 C CA . PRO A 1 83 ? 0.472 -11.361 12.127 1.00 47.78 83 PRO A CA 1
ATOM 656 C C . PRO A 1 83 ? 1.439 -11.185 13.287 1.00 47.78 83 PRO A C 1
ATOM 658 O O . PRO A 1 83 ? 1.268 -10.315 14.137 1.00 47.78 83 PRO A O 1
ATOM 661 N N . THR A 1 84 ? 2.343 -12.154 13.420 1.00 44.06 84 THR A N 1
ATOM 662 C CA . THR A 1 84 ? 3.153 -12.265 14.620 1.00 44.06 84 THR A CA 1
ATOM 663 C C . THR A 1 84 ? 4.050 -11.049 14.618 1.00 44.06 84 THR A C 1
ATOM 665 O O . THR A 1 84 ? 4.712 -10.796 13.613 1.00 44.06 84 THR A O 1
ATOM 668 N N . TRP A 1 85 ? 4.046 -10.346 15.746 1.00 50.28 85 TRP A N 1
ATOM 669 C CA . TRP A 1 85 ? 4.535 -8.986 15.968 1.00 50.28 85 TRP A CA 1
ATOM 670 C C . TRP A 1 85 ? 6.030 -8.718 15.704 1.00 50.28 85 TRP A C 1
ATOM 672 O O . TRP A 1 85 ? 6.543 -7.689 16.139 1.00 50.28 85 TRP A O 1
ATOM 682 N N . GLN A 1 86 ? 6.725 -9.653 15.045 1.00 45.06 86 GLN A N 1
ATOM 683 C CA . GLN A 1 86 ? 8.118 -9.593 14.599 1.00 45.06 86 GLN A CA 1
ATOM 684 C C . GLN A 1 86 ? 8.404 -10.636 13.493 1.00 45.06 86 GLN A C 1
ATOM 686 O O . GLN A 1 86 ? 9.414 -11.340 13.549 1.00 45.06 86 GLN A O 1
ATOM 691 N N . GLN A 1 87 ? 7.525 -10.840 12.503 1.00 55.94 87 GLN A N 1
ATOM 692 C CA . GLN A 1 87 ? 7.882 -11.734 11.390 1.00 55.94 87 GLN A CA 1
ATOM 693 C C . GLN A 1 87 ? 8.826 -11.031 10.415 1.00 55.94 87 GLN A C 1
ATOM 695 O O . GLN A 1 87 ? 8.400 -10.331 9.493 1.00 55.94 87 GLN A O 1
ATOM 700 N N . GLU A 1 88 ? 10.127 -11.265 10.604 1.00 56.88 88 GLU A N 1
ATOM 701 C CA . GLU A 1 88 ? 11.137 -10.979 9.592 1.00 56.88 88 GLU A CA 1
ATOM 702 C C . GLU A 1 88 ? 10.699 -11.578 8.249 1.00 56.88 88 GLU A C 1
ATOM 704 O O . GLU A 1 88 ? 10.344 -12.757 8.152 1.00 56.88 88 GLU A O 1
ATOM 709 N N . MET A 1 89 ? 10.708 -10.762 7.191 1.00 63.59 89 MET A N 1
ATOM 710 C CA . MET A 1 89 ? 10.348 -11.250 5.864 1.00 63.59 89 MET A CA 1
ATOM 711 C C . MET A 1 89 ? 11.279 -12.391 5.460 1.00 63.59 89 MET A C 1
ATOM 713 O O . MET A 1 89 ? 12.502 -12.218 5.397 1.00 63.59 89 MET A O 1
ATOM 717 N N . THR A 1 90 ? 10.690 -13.540 5.120 1.00 73.81 90 THR A N 1
ATOM 718 C CA . THR A 1 90 ? 11.439 -14.674 4.565 1.00 73.81 90 THR A CA 1
ATOM 719 C C . THR A 1 90 ? 12.187 -14.247 3.299 1.00 73.81 90 THR A C 1
ATOM 721 O O . THR A 1 90 ? 11.735 -13.366 2.563 1.00 73.81 90 THR A O 1
ATOM 724 N N . PHE A 1 91 ? 13.308 -14.904 2.991 1.00 75.81 91 PHE A N 1
ATOM 725 C CA . PHE A 1 91 ? 14.101 -14.609 1.789 1.00 75.81 91 PHE A CA 1
ATOM 726 C C . PHE A 1 91 ? 13.245 -14.568 0.510 1.00 75.81 91 PHE A C 1
ATOM 728 O O . PHE A 1 91 ? 13.333 -13.624 -0.272 1.00 75.81 91 PHE A O 1
ATOM 735 N N . MET A 1 92 ? 12.345 -15.541 0.333 1.00 74.88 92 MET A N 1
ATOM 736 C CA . MET A 1 92 ? 11.461 -15.589 -0.836 1.00 74.88 92 MET A CA 1
ATOM 737 C C . MET A 1 92 ? 10.445 -14.439 -0.876 1.00 74.88 92 MET A C 1
ATOM 739 O O . MET A 1 92 ? 10.087 -13.986 -1.962 1.00 74.88 92 MET A O 1
ATOM 743 N N . GLN A 1 93 ? 9.978 -13.950 0.278 1.00 72.25 93 GLN A N 1
ATOM 744 C CA . GLN A 1 93 ? 9.100 -12.778 0.347 1.00 72.25 93 GLN A CA 1
ATOM 745 C C . GLN A 1 93 ? 9.852 -11.491 0.004 1.00 72.25 93 GLN A C 1
ATOM 747 O O . GLN A 1 93 ? 9.301 -10.683 -0.737 1.00 72.25 93 GLN A O 1
ATOM 752 N N . ARG A 1 94 ? 11.108 -11.338 0.453 1.00 72.62 94 ARG A N 1
ATOM 753 C CA . ARG A 1 94 ? 11.975 -10.216 0.046 1.00 72.62 94 ARG A CA 1
ATOM 754 C C . ARG A 1 94 ? 12.199 -10.220 -1.461 1.00 72.62 94 ARG A C 1
ATOM 756 O O . ARG A 1 94 ? 11.865 -9.247 -2.118 1.00 72.62 94 ARG A O 1
ATOM 763 N N . VAL A 1 95 ? 12.651 -11.341 -2.027 1.00 76.50 95 VAL A N 1
ATOM 764 C CA . VAL A 1 95 ? 12.882 -11.459 -3.480 1.00 76.50 95 VAL A CA 1
ATOM 765 C C . VAL A 1 95 ? 11.607 -11.180 -4.277 1.00 76.50 95 VAL A C 1
ATOM 767 O O . VAL A 1 95 ? 11.661 -10.493 -5.292 1.00 76.50 95 VAL A O 1
ATOM 770 N N . ARG A 1 96 ? 10.448 -11.678 -3.826 1.00 76.69 96 ARG A N 1
ATOM 771 C CA . ARG A 1 96 ? 9.164 -11.409 -4.489 1.00 76.69 96 ARG A CA 1
ATOM 772 C C . ARG A 1 96 ? 8.764 -9.937 -4.394 1.00 76.69 96 ARG A C 1
ATOM 774 O O . ARG A 1 96 ? 8.284 -9.409 -5.389 1.00 76.69 96 ARG A O 1
ATOM 781 N N . PHE A 1 97 ? 8.921 -9.304 -3.231 1.00 73.31 97 PHE A N 1
ATOM 782 C CA . PHE A 1 97 ? 8.592 -7.892 -3.038 1.00 73.31 97 PHE A CA 1
ATOM 783 C C . PHE A 1 97 ? 9.479 -7.006 -3.908 1.00 73.31 97 PHE A C 1
ATOM 785 O O . PHE A 1 97 ? 8.957 -6.194 -4.663 1.00 73.31 97 PHE A O 1
ATOM 792 N N . GLU A 1 98 ? 10.789 -7.250 -3.891 1.00 77.56 98 GLU A N 1
ATOM 793 C CA . GLU A 1 98 ? 11.746 -6.602 -4.783 1.00 77.56 98 GLU A CA 1
ATOM 794 C C . GLU A 1 98 ? 11.312 -6.784 -6.236 1.00 77.56 98 GLU A C 1
ATOM 796 O O . GLU A 1 98 ? 11.025 -5.806 -6.919 1.00 77.56 98 GLU A O 1
ATOM 801 N N . TRP A 1 99 ? 11.143 -8.024 -6.706 1.00 77.50 99 TRP A N 1
ATOM 802 C CA . TRP A 1 99 ? 10.702 -8.297 -8.076 1.00 77.50 99 TRP A CA 1
ATOM 803 C C . TRP A 1 99 ? 9.394 -7.585 -8.429 1.00 77.50 99 TRP A C 1
ATOM 805 O O . TRP A 1 99 ? 9.250 -7.096 -9.541 1.00 77.50 99 TRP A O 1
ATOM 815 N N . GLN A 1 100 ? 8.446 -7.488 -7.496 1.00 75.25 100 GLN A N 1
ATOM 816 C CA . GLN A 1 100 ? 7.186 -6.782 -7.705 1.00 75.25 100 GLN A CA 1
ATOM 817 C C . GLN A 1 100 ? 7.382 -5.264 -7.812 1.00 75.25 100 GLN A C 1
ATOM 819 O O . GLN A 1 100 ? 6.721 -4.642 -8.636 1.00 75.25 100 GLN A O 1
ATOM 824 N N . GLN A 1 101 ? 8.303 -4.666 -7.050 1.00 77.06 101 GLN A N 1
ATOM 825 C CA . GLN A 1 101 ? 8.685 -3.257 -7.212 1.00 77.06 101 GLN A CA 1
ATOM 826 C C . GLN A 1 101 ? 9.378 -3.019 -8.560 1.00 77.06 101 GLN A C 1
ATOM 828 O O . GLN A 1 101 ? 9.047 -2.064 -9.263 1.00 77.06 101 GLN A O 1
ATOM 833 N N . TRP A 1 102 ? 10.275 -3.921 -8.970 1.00 72.94 102 TRP A N 1
ATOM 834 C CA . TRP A 1 102 ? 10.923 -3.887 -10.285 1.00 72.94 102 TRP A CA 1
ATOM 835 C C . TRP A 1 102 ? 9.919 -4.069 -11.426 1.00 72.94 102 TRP A C 1
ATOM 837 O O . TRP A 1 102 ? 9.991 -3.356 -12.422 1.00 72.94 102 TRP A O 1
ATOM 847 N N . GLU A 1 103 ? 8.952 -4.969 -11.271 1.00 73.62 103 GLU A N 1
ATOM 848 C CA . GLU A 1 103 ? 7.874 -5.194 -12.230 1.00 73.62 103 GLU A CA 1
ATOM 849 C C . GLU A 1 103 ? 6.935 -3.988 -12.280 1.00 73.62 103 GLU A C 1
ATOM 851 O O . GLU A 1 103 ? 6.578 -3.571 -13.366 1.00 73.62 103 GLU A O 1
ATOM 856 N N . LEU A 1 104 ? 6.575 -3.355 -11.160 1.00 73.50 104 LEU A N 1
ATOM 857 C CA . LEU A 1 104 ? 5.775 -2.122 -11.165 1.00 73.50 104 LEU A CA 1
ATOM 858 C C . LEU A 1 104 ? 6.526 -0.961 -11.827 1.00 73.50 104 LEU A C 1
ATOM 860 O O . LEU A 1 104 ? 5.939 -0.207 -12.605 1.00 73.50 104 LEU A O 1
ATOM 864 N N . ALA A 1 105 ? 7.828 -0.833 -11.577 1.00 70.88 105 ALA A N 1
ATOM 865 C CA . ALA A 1 105 ? 8.686 0.137 -12.252 1.00 70.88 105 ALA A CA 1
ATOM 866 C C . ALA A 1 105 ? 8.802 -0.156 -13.758 1.00 70.88 105 ALA A C 1
ATOM 868 O O . ALA A 1 105 ? 8.722 0.756 -14.579 1.00 70.88 105 ALA A O 1
ATOM 869 N N . TRP A 1 106 ? 8.931 -1.425 -14.144 1.00 69.50 106 TRP A N 1
ATOM 870 C CA . TRP A 1 106 ? 8.964 -1.859 -15.538 1.00 69.50 106 TRP A CA 1
ATOM 871 C C . TRP A 1 106 ? 7.612 -1.669 -16.227 1.00 69.50 106 TRP A C 1
ATOM 873 O O . TRP A 1 106 ? 7.553 -1.070 -17.292 1.00 69.50 106 TRP A O 1
ATOM 883 N N . GLN A 1 107 ? 6.509 -2.096 -15.617 1.00 68.94 107 GLN A N 1
ATOM 884 C CA . GLN A 1 107 ? 5.152 -1.931 -16.134 1.00 68.94 107 GLN A CA 1
ATOM 885 C C . GLN A 1 107 ? 4.796 -0.454 -16.279 1.00 68.94 107 GLN A C 1
ATOM 887 O O . GLN A 1 107 ? 4.273 -0.061 -17.321 1.00 68.94 107 GLN A O 1
ATOM 892 N N . SER A 1 108 ? 5.145 0.381 -15.299 1.00 67.00 108 SER A N 1
ATOM 893 C CA . SER A 1 108 ? 4.939 1.828 -15.406 1.00 67.00 108 SER A CA 1
ATOM 894 C C . SER A 1 108 ? 5.846 2.496 -16.451 1.00 67.00 108 SER A C 1
ATOM 896 O O . SER A 1 108 ? 5.461 3.496 -17.049 1.00 67.00 108 SER A O 1
ATOM 898 N N . SER A 1 109 ? 7.028 1.941 -16.726 1.00 62.19 109 SER A N 1
ATOM 899 C CA . SER A 1 109 ? 7.963 2.510 -17.710 1.00 62.19 109 SER A CA 1
ATOM 900 C C . SER A 1 109 ? 7.765 1.984 -19.138 1.00 62.19 109 SER A C 1
ATOM 902 O O . SER A 1 109 ? 8.082 2.683 -20.098 1.00 62.19 109 SER A O 1
ATOM 904 N N . VAL A 1 110 ? 7.280 0.750 -19.295 1.00 62.06 110 VAL A N 1
ATOM 905 C CA . VAL A 1 110 ? 7.240 0.007 -20.567 1.00 62.06 110 VAL A CA 1
ATOM 906 C C . VAL A 1 110 ? 5.812 -0.274 -21.031 1.00 62.06 110 VAL A C 1
ATOM 908 O O . VAL A 1 110 ? 5.555 -0.218 -22.233 1.00 62.06 110 VAL A O 1
ATOM 911 N N . ILE A 1 111 ? 4.873 -0.552 -20.118 1.00 64.06 111 ILE A N 1
ATOM 912 C CA . ILE A 1 111 ? 3.474 -0.861 -20.470 1.00 64.06 111 ILE A CA 1
ATOM 913 C C . ILE A 1 111 ? 2.607 0.4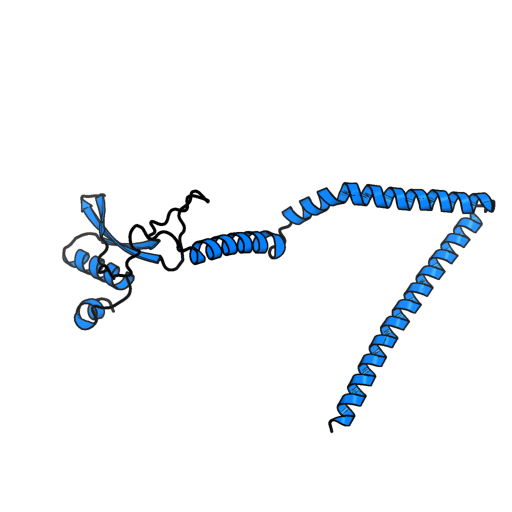04 -20.448 1.00 64.06 111 ILE A C 1
ATOM 915 O O . ILE A 1 111 ? 1.842 0.622 -21.388 1.00 64.06 111 ILE A O 1
ATOM 919 N N . SER A 1 112 ? 2.759 1.290 -19.457 1.00 56.12 112 SER A N 1
ATOM 920 C CA . SER A 1 112 ? 2.224 2.652 -19.559 1.00 56.12 112 SER A CA 1
ATOM 921 C C . SER A 1 112 ? 3.236 3.544 -20.266 1.00 56.12 112 SER A C 1
ATOM 923 O O . SER A 1 112 ? 4.098 4.150 -19.643 1.00 56.12 112 SER A O 1
ATOM 925 N N . TYR A 1 113 ? 3.138 3.621 -21.590 1.00 51.41 113 TYR A N 1
ATOM 926 C CA . TYR A 1 113 ? 3.802 4.646 -22.395 1.00 51.41 113 TYR A CA 1
ATOM 927 C C . TYR A 1 113 ? 3.363 6.047 -21.916 1.00 51.41 113 TYR A C 1
ATOM 929 O O . TYR A 1 113 ? 2.425 6.637 -22.450 1.00 51.41 113 TYR A O 1
ATOM 937 N N . ASP A 1 114 ? 4.005 6.587 -20.880 1.00 63.22 114 ASP A N 1
ATOM 938 C CA . ASP A 1 114 ? 3.807 7.973 -20.476 1.00 63.22 114 ASP A CA 1
ATOM 939 C C . ASP A 1 114 ? 4.473 8.878 -21.523 1.00 63.22 114 ASP A C 1
ATOM 941 O O . ASP A 1 114 ? 5.659 8.754 -21.852 1.00 63.22 114 ASP A O 1
ATOM 945 N N . SER A 1 115 ? 3.693 9.815 -22.056 1.00 59.03 115 SER A N 1
ATOM 946 C CA . SER A 1 115 ? 4.126 10.857 -22.992 1.00 59.03 115 SER A CA 1
ATOM 947 C C . SER A 1 115 ? 5.374 11.632 -22.523 1.00 59.03 115 SER A C 1
ATOM 949 O O . SER A 1 115 ? 6.101 12.202 -23.344 1.00 59.03 115 SER A O 1
ATOM 951 N N . LEU A 1 116 ? 5.664 11.631 -21.215 1.00 57.09 116 LEU A N 1
ATOM 952 C CA . LEU A 1 116 ? 6.864 12.222 -20.615 1.00 57.09 116 LEU A CA 1
ATOM 953 C C . LEU A 1 116 ? 8.142 11.403 -20.865 1.00 57.09 116 LEU A C 1
ATOM 955 O O . LEU A 1 116 ? 9.187 11.992 -21.161 1.00 57.09 116 LEU A O 1
ATOM 959 N N . ALA A 1 117 ? 8.075 10.067 -20.833 1.00 59.53 117 ALA A N 1
ATOM 960 C CA . ALA A 1 117 ? 9.206 9.199 -21.175 1.00 59.53 117 ALA A CA 1
ATOM 961 C C . ALA A 1 117 ? 9.550 9.307 -22.670 1.00 59.53 117 ALA A C 1
ATOM 963 O O . ALA A 1 117 ? 10.722 9.393 -23.046 1.00 59.53 117 ALA A O 1
ATOM 964 N N . GLN A 1 118 ? 8.522 9.433 -23.515 1.00 56.66 118 GLN A N 1
ATOM 965 C CA . GLN A 1 118 ? 8.666 9.645 -24.956 1.00 56.66 118 GLN A CA 1
ATOM 966 C C . GLN A 1 118 ? 9.411 10.951 -25.280 1.00 56.66 118 GLN A C 1
ATOM 968 O O . GLN A 1 118 ? 10.300 10.956 -26.132 1.00 56.66 118 GLN A O 1
ATOM 973 N N . LYS A 1 119 ? 9.119 12.050 -24.570 1.00 62.19 119 LYS A N 1
ATOM 974 C CA . LYS A 1 119 ? 9.822 13.336 -24.751 1.00 62.19 119 LYS A CA 1
ATOM 975 C C . LYS A 1 119 ? 11.295 13.267 -24.344 1.00 62.19 119 LYS A C 1
ATOM 977 O O . LYS A 1 119 ? 12.135 13.856 -25.021 1.00 62.19 119 LYS A O 1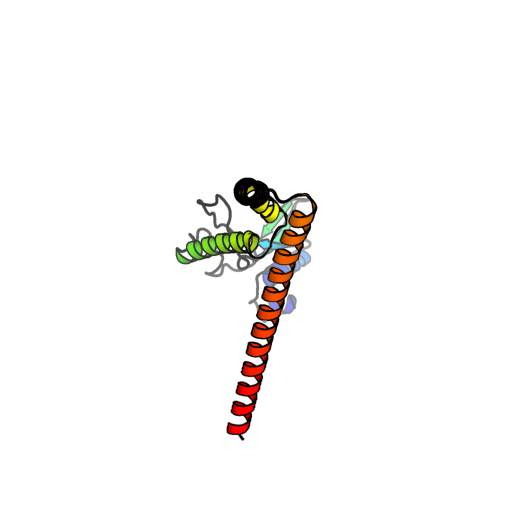
ATOM 982 N N . LYS A 1 120 ? 11.626 12.520 -23.285 1.00 60.50 120 LYS A N 1
ATOM 983 C CA . LYS A 1 120 ? 13.017 12.307 -22.845 1.00 60.50 120 LYS A CA 1
ATOM 984 C C . LYS A 1 120 ? 13.812 11.452 -23.833 1.00 60.50 120 LYS A C 1
ATOM 986 O O . LYS A 1 120 ? 14.967 11.766 -24.112 1.00 60.50 120 LYS A O 1
ATOM 991 N N . LEU A 1 121 ? 13.187 10.418 -24.398 1.00 64.06 121 LEU A N 1
ATOM 992 C CA . LEU A 1 121 ? 13.819 9.551 -25.394 1.00 64.06 121 LEU A CA 1
ATOM 993 C C . LEU A 1 121 ? 14.089 10.304 -26.706 1.00 64.06 121 LEU A C 1
ATOM 995 O O . LEU A 1 121 ? 15.176 10.189 -27.267 1.00 64.06 121 LEU A O 1
ATOM 999 N N . ILE A 1 122 ? 13.133 11.131 -27.148 1.00 61.78 122 ILE A N 1
ATOM 1000 C CA . ILE A 1 122 ? 13.312 12.029 -28.297 1.00 61.78 122 ILE A CA 1
ATOM 1001 C C . ILE A 1 122 ? 14.442 13.025 -28.010 1.00 61.78 122 ILE A C 1
ATOM 1003 O O . ILE A 1 122 ? 15.317 13.182 -28.849 1.00 61.78 122 ILE A O 1
ATOM 1007 N N . GLY A 1 123 ? 14.493 13.623 -26.815 1.00 63.09 123 GLY A N 1
ATOM 1008 C CA . GLY A 1 123 ? 15.553 14.565 -26.434 1.00 63.09 123 GLY A CA 1
ATOM 1009 C C . GLY A 1 123 ? 16.967 13.968 -26.392 1.00 63.09 123 GLY A C 1
ATOM 1010 O O . GLY A 1 123 ? 17.925 14.666 -26.710 1.00 63.09 123 GLY A O 1
ATOM 1011 N N . PHE A 1 124 ? 17.117 12.684 -26.047 1.00 66.06 124 PHE A N 1
ATOM 1012 C CA . PHE A 1 124 ? 18.412 11.986 -26.070 1.00 66.06 124 PHE A CA 1
ATOM 1013 C C . PHE A 1 124 ? 18.848 11.585 -27.489 1.00 66.06 124 PHE A C 1
ATOM 1015 O O . PHE A 1 124 ? 20.033 11.611 -27.814 1.00 66.06 124 PHE A O 1
ATOM 1022 N N . LEU A 1 125 ? 17.889 11.225 -28.343 1.00 64.12 125 LEU A N 1
ATOM 1023 C CA . LEU A 1 125 ? 18.137 10.799 -29.721 1.00 64.12 125 LEU A CA 1
ATOM 1024 C C . LEU A 1 125 ? 18.268 11.973 -30.704 1.00 64.12 125 LEU A C 1
ATOM 1026 O O . LEU A 1 125 ? 18.866 11.784 -31.761 1.00 64.12 125 LEU A O 1
ATOM 1030 N N . ASP A 1 126 ? 17.763 13.165 -30.372 1.00 64.94 126 ASP A N 1
ATOM 1031 C CA . ASP A 1 126 ? 17.761 14.347 -31.252 1.00 64.94 126 ASP A CA 1
ATOM 1032 C C . ASP A 1 126 ? 19.178 14.805 -31.671 1.00 64.94 126 ASP A C 1
ATOM 1034 O O . ASP A 1 126 ? 19.400 14.993 -32.870 1.00 64.94 126 ASP A O 1
ATOM 1038 N N . PRO A 1 127 ? 20.194 14.900 -30.780 1.00 64.56 127 PRO A N 1
ATOM 1039 C CA . PRO A 1 127 ? 21.544 15.314 -31.182 1.00 64.56 127 PRO A CA 1
ATOM 1040 C C . PRO A 1 127 ? 22.242 14.275 -32.072 1.00 64.56 127 PRO A C 1
ATOM 1042 O O . PRO A 1 127 ? 22.965 14.621 -33.010 1.00 64.56 127 PRO A O 1
ATOM 1045 N N . PHE A 1 128 ? 22.008 12.988 -31.799 1.00 70.31 128 PHE A N 1
ATOM 1046 C CA . PHE A 1 128 ? 22.576 11.883 -32.570 1.00 70.31 128 PHE A CA 1
ATOM 1047 C C . PHE A 1 128 ? 21.927 11.774 -33.957 1.00 70.31 128 PHE A C 1
ATOM 1049 O O . PHE A 1 128 ? 22.631 11.696 -34.961 1.00 70.31 128 PHE A O 1
ATOM 1056 N N . TRP A 1 129 ? 20.594 11.842 -34.039 1.00 65.25 129 TRP A N 1
ATOM 1057 C CA . TRP A 1 129 ? 19.874 11.771 -35.311 1.00 65.25 129 TRP A CA 1
ATOM 1058 C C . TRP A 1 129 ? 20.114 12.991 -36.196 1.00 65.25 129 TRP A C 1
ATOM 1060 O O . TRP A 1 129 ? 20.382 12.813 -37.384 1.00 65.25 129 TRP A O 1
ATOM 1070 N N . ARG A 1 130 ? 20.079 14.214 -35.647 1.00 65.06 130 ARG A N 1
ATOM 1071 C CA . ARG A 1 130 ? 20.384 15.429 -36.421 1.00 65.06 130 ARG A CA 1
ATOM 1072 C C . ARG A 1 130 ? 21.804 15.394 -36.968 1.00 65.06 130 ARG A C 1
ATOM 1074 O O . ARG A 1 130 ? 21.985 15.562 -38.166 1.00 65.06 130 ARG A O 1
ATOM 1081 N N . SER A 1 131 ? 22.798 15.075 -36.134 1.00 64.75 131 SER A N 1
ATOM 1082 C CA . SER A 1 131 ? 24.192 15.031 -36.594 1.00 64.75 131 SER A CA 1
ATOM 1083 C C . SER A 1 131 ? 24.436 13.959 -37.658 1.00 64.75 131 SER A C 1
ATOM 1085 O O . SER A 1 131 ? 25.173 14.217 -38.607 1.00 64.75 131 SER A O 1
ATOM 1087 N N . HIS A 1 132 ? 23.798 12.788 -37.569 1.00 66.38 132 HIS A N 1
ATOM 1088 C CA . HIS A 1 132 ? 23.966 11.735 -38.574 1.00 66.38 132 HIS A CA 1
ATOM 1089 C C . HIS A 1 132 ? 23.223 12.045 -39.886 1.00 66.38 132 HIS A C 1
ATOM 1091 O O . HIS A 1 132 ? 23.782 11.860 -40.968 1.00 66.38 132 HIS A O 1
ATOM 1097 N N . VAL A 1 133 ? 21.993 12.569 -39.818 1.00 66.44 133 VAL A N 1
ATOM 1098 C CA . VAL A 1 133 ? 21.200 12.943 -41.005 1.00 66.44 133 VAL A CA 1
ATOM 1099 C C . VAL A 1 133 ? 21.791 14.161 -41.712 1.00 66.44 133 VAL A C 1
ATOM 1101 O O . VAL A 1 133 ? 21.854 14.174 -42.943 1.00 66.44 133 VAL A O 1
ATOM 1104 N N . ASP A 1 134 ? 22.297 15.148 -40.976 1.00 65.69 134 ASP A N 1
ATOM 1105 C CA . ASP A 1 134 ? 22.937 16.328 -41.561 1.00 65.69 134 ASP A CA 1
ATOM 1106 C C . ASP A 1 134 ? 24.268 15.963 -42.239 1.00 65.69 134 ASP A C 1
ATOM 1108 O O . ASP A 1 134 ? 24.546 16.443 -43.340 1.00 65.69 134 ASP A O 1
ATOM 1112 N N . ASN A 1 135 ? 25.049 15.026 -41.679 1.00 64.44 135 ASN A N 1
ATOM 1113 C CA . ASN A 1 135 ? 26.265 14.528 -42.339 1.00 64.44 135 ASN A CA 1
ATOM 1114 C C . ASN A 1 135 ? 25.951 13.690 -43.590 1.00 64.44 135 ASN A C 1
ATOM 1116 O O . ASN A 1 135 ? 26.631 13.817 -44.614 1.00 64.44 135 ASN A O 1
ATOM 1120 N N . MET A 1 136 ? 24.908 12.854 -43.545 1.00 58.56 136 MET A N 1
ATOM 1121 C CA . MET A 1 136 ? 24.484 12.055 -44.700 1.00 58.56 136 MET A CA 1
ATOM 1122 C C . MET A 1 136 ? 23.921 12.930 -45.824 1.00 58.56 136 MET A C 1
ATOM 1124 O O . MET A 1 136 ? 24.311 12.771 -46.981 1.00 58.56 136 MET A O 1
ATOM 1128 N N . THR A 1 137 ? 23.042 13.882 -45.507 1.00 67.44 137 THR A N 1
ATOM 1129 C CA . THR A 1 137 ? 22.455 14.792 -46.504 1.00 67.44 137 THR A CA 1
ATOM 1130 C C . THR A 1 137 ? 23.473 15.802 -47.030 1.00 67.44 137 THR A C 1
ATOM 1132 O O . THR A 1 137 ? 23.440 16.124 -48.217 1.00 67.44 137 THR A O 1
ATOM 1135 N N . GLY A 1 138 ? 24.416 16.255 -46.198 1.00 64.25 138 GLY A N 1
ATOM 1136 C CA . GLY A 1 138 ? 25.535 17.106 -46.602 1.00 64.25 138 GLY A CA 1
ATOM 1137 C C . GLY A 1 138 ? 26.459 16.410 -47.600 1.00 64.25 138 GLY A C 1
ATOM 1138 O O . GLY A 1 138 ? 26.733 16.959 -48.667 1.00 64.25 138 GLY A O 1
ATOM 1139 N N . THR A 1 139 ? 26.854 15.167 -47.309 1.00 65.50 139 THR A N 1
ATOM 1140 C CA . THR A 1 139 ? 27.702 14.348 -48.196 1.00 65.50 139 THR A CA 1
ATOM 1141 C C . THR A 1 139 ? 26.995 14.018 -49.515 1.00 65.50 139 THR A C 1
ATOM 1143 O O . THR A 1 139 ? 27.601 14.065 -50.584 1.00 65.50 139 THR A O 1
ATOM 1146 N N . PHE A 1 140 ? 25.686 13.752 -49.479 1.00 67.56 140 PHE A N 1
ATOM 1147 C CA . PHE A 1 140 ? 24.895 13.556 -50.697 1.00 67.56 140 PHE A CA 1
ATOM 1148 C C . PHE A 1 140 ? 24.751 14.836 -51.522 1.00 67.56 140 PHE A C 1
ATOM 1150 O O . PHE A 1 140 ? 24.841 14.778 -52.745 1.00 67.56 140 PHE A O 1
ATOM 1157 N N . LYS A 1 141 ? 24.561 15.998 -50.884 1.00 67.12 141 LYS A N 1
ATOM 1158 C CA . LYS A 1 141 ? 24.481 17.290 -51.581 1.00 67.12 141 LYS A CA 1
ATOM 1159 C C . LYS A 1 141 ? 25.800 17.656 -52.252 1.00 67.12 141 LYS A C 1
ATOM 1161 O O . LYS A 1 141 ? 25.773 18.141 -53.380 1.00 67.12 141 LYS A O 1
ATOM 1166 N N . THR A 1 142 ? 26.941 17.416 -51.607 1.00 68.38 142 THR A N 1
ATOM 1167 C CA . THR A 1 142 ? 28.260 17.693 -52.199 1.00 68.38 142 THR A CA 1
ATOM 1168 C C . THR A 1 142 ? 28.594 16.713 -53.314 1.00 68.38 142 THR A C 1
ATOM 1170 O O . THR A 1 142 ? 29.109 17.144 -54.344 1.00 68.38 142 THR A O 1
ATOM 1173 N N . PHE A 1 143 ? 28.231 15.436 -53.175 1.00 73.00 143 PHE A N 1
ATOM 1174 C CA . PHE A 1 143 ? 28.333 14.457 -54.256 1.00 73.00 143 PHE A CA 1
ATOM 1175 C C . PHE A 1 143 ? 27.440 14.836 -55.444 1.00 73.00 143 PHE A C 1
ATOM 1177 O O . PHE A 1 143 ? 27.933 14.947 -56.561 1.00 73.00 143 PHE A O 1
ATOM 1184 N N . TYR A 1 144 ? 26.158 15.130 -55.211 1.00 67.12 144 TYR A N 1
ATOM 1185 C CA . TYR A 1 144 ? 25.212 15.551 -56.249 1.00 67.12 144 TYR A CA 1
ATOM 1186 C C . TYR A 1 144 ? 25.679 16.831 -56.959 1.00 67.12 144 TYR A C 1
ATOM 1188 O O . TYR A 1 144 ? 25.720 16.882 -58.186 1.00 67.12 144 TYR A O 1
ATOM 1196 N N . ALA A 1 145 ? 26.123 17.843 -56.207 1.00 67.75 145 ALA A N 1
ATOM 1197 C CA . ALA A 1 145 ? 26.685 19.066 -56.776 1.00 67.75 145 ALA A CA 1
ATOM 1198 C C . ALA A 1 145 ? 27.980 18.805 -57.566 1.00 67.75 145 ALA A C 1
ATOM 1200 O O . ALA A 1 145 ? 28.187 19.421 -58.610 1.00 67.75 145 ALA A O 1
ATOM 1201 N N . SER A 1 146 ? 28.825 17.876 -57.108 1.00 69.62 146 SER A N 1
ATOM 1202 C CA . SER A 1 146 ? 30.049 17.471 -57.812 1.00 69.62 146 SER A CA 1
ATOM 1203 C C . SER A 1 146 ? 29.741 16.742 -59.115 1.00 69.62 146 SER A C 1
ATOM 1205 O O . SER A 1 146 ? 30.363 17.043 -60.125 1.00 69.62 146 SER A O 1
ATOM 1207 N N . VAL A 1 147 ? 28.747 15.851 -59.129 1.00 66.94 147 VAL A N 1
ATOM 1208 C CA . VAL A 1 147 ? 28.301 15.134 -60.334 1.00 66.94 147 VAL A CA 1
ATOM 1209 C C . VAL A 1 147 ? 27.698 16.102 -61.353 1.00 66.94 147 VAL A C 1
ATOM 1211 O O . VAL A 1 147 ? 28.068 16.072 -62.523 1.00 66.94 147 VAL A O 1
ATOM 1214 N N . VAL A 1 148 ? 26.829 17.018 -60.915 1.00 65.62 148 VAL A N 1
ATOM 1215 C CA . VAL A 1 148 ? 26.218 18.034 -61.791 1.00 65.62 148 VAL A CA 1
ATOM 1216 C C . VAL A 1 148 ? 27.271 18.976 -62.380 1.00 65.62 148 VAL A C 1
ATOM 1218 O O . VAL A 1 148 ? 27.195 19.317 -63.559 1.00 65.62 148 VAL A O 1
ATOM 1221 N N . LYS A 1 149 ? 28.265 19.380 -61.578 1.00 67.06 149 LYS A N 1
ATOM 1222 C CA . LYS A 1 149 ? 29.370 20.236 -62.025 1.00 67.06 149 LYS A CA 1
ATOM 1223 C C . LYS A 1 149 ? 30.345 19.494 -62.944 1.00 67.06 149 LYS A C 1
ATOM 1225 O O . LYS A 1 149 ? 30.837 20.092 -63.891 1.00 67.06 149 LYS A O 1
ATOM 1230 N N . TRP A 1 150 ? 30.621 18.214 -62.684 1.00 57.69 150 TRP A N 1
ATOM 1231 C CA . TRP A 1 150 ? 31.547 17.399 -63.481 1.00 57.69 150 TRP A CA 1
ATOM 1232 C C . TRP A 1 150 ? 31.064 17.193 -64.920 1.00 57.69 150 TRP A C 1
ATOM 1234 O O . TRP A 1 150 ? 31.875 17.164 -65.839 1.00 57.69 150 TRP A O 1
ATOM 1244 N N . PHE A 1 151 ? 29.748 17.125 -65.123 1.00 61.78 151 PHE A N 1
ATOM 1245 C CA . PHE A 1 151 ? 29.146 17.022 -66.452 1.00 61.78 151 PHE A CA 1
ATOM 1246 C C . PHE A 1 151 ? 28.728 18.375 -67.071 1.00 61.78 151 PHE A C 1
ATOM 1248 O O . PHE A 1 151 ? 28.093 18.376 -68.122 1.00 61.78 151 PHE A O 1
ATOM 1255 N N . ASP A 1 152 ? 29.039 19.507 -66.422 1.00 61.53 152 ASP A N 1
ATOM 1256 C CA . ASP A 1 152 ? 28.631 20.877 -66.800 1.00 61.53 152 ASP A CA 1
ATOM 1257 C C . ASP A 1 152 ? 27.160 20.995 -67.240 1.00 61.53 152 ASP A C 1
ATOM 1259 O O . ASP A 1 152 ? 26.781 21.619 -68.234 1.00 61.53 152 ASP A O 1
ATOM 1263 N N . ILE A 1 153 ? 26.294 20.317 -66.490 1.00 61.28 153 ILE A N 1
ATOM 1264 C CA . ILE A 1 153 ? 24.892 20.196 -66.844 1.00 61.28 153 ILE A CA 1
ATOM 1265 C C . ILE A 1 153 ? 24.188 21.499 -66.448 1.00 61.28 153 ILE A C 1
ATOM 1267 O O . ILE A 1 153 ? 23.927 21.772 -65.268 1.00 61.28 153 ILE A O 1
ATOM 1271 N N . GLY A 1 154 ? 23.865 22.317 -67.453 1.00 62.03 154 GLY A N 1
ATOM 1272 C CA . GLY A 1 154 ? 23.009 23.497 -67.306 1.00 62.03 154 GLY A CA 1
ATOM 1273 C C . GLY A 1 154 ? 21.675 23.170 -66.616 1.00 62.03 154 GLY A C 1
ATOM 1274 O O . GLY A 1 154 ? 21.329 22.008 -66.400 1.00 62.03 154 GLY A O 1
ATOM 1275 N N . ALA A 1 155 ? 20.892 24.192 -66.257 1.00 63.75 155 ALA A N 1
ATOM 1276 C CA . ALA A 1 155 ? 19.670 24.030 -65.452 1.00 63.75 155 ALA A CA 1
ATOM 1277 C C . ALA A 1 155 ? 18.727 22.902 -65.938 1.00 63.75 155 ALA A C 1
ATOM 1279 O O . ALA A 1 155 ? 18.120 22.221 -65.116 1.00 63.75 155 ALA A O 1
ATOM 1280 N N . GLY A 1 156 ? 18.674 22.643 -67.251 1.00 61.97 156 GLY A N 1
ATOM 1281 C CA . GLY A 1 156 ? 17.845 21.594 -67.849 1.00 61.97 156 GLY A CA 1
ATOM 1282 C C . GLY A 1 156 ? 18.213 20.152 -67.475 1.00 61.97 156 GLY A C 1
ATOM 1283 O O . GLY A 1 156 ? 17.314 19.336 -67.291 1.00 61.97 156 GLY A O 1
ATOM 1284 N N . GLY A 1 157 ? 19.490 19.798 -67.315 1.00 66.81 157 GLY A N 1
ATOM 1285 C CA . GLY A 1 157 ? 19.822 18.396 -67.023 1.00 66.81 157 GLY A CA 1
ATOM 1286 C C . GLY A 1 157 ? 19.830 18.048 -65.530 1.00 66.81 157 GLY A C 1
ATOM 1287 O O . GLY A 1 157 ? 19.743 16.871 -65.198 1.00 66.81 157 GLY A O 1
ATOM 1288 N N . ARG A 1 158 ? 19.815 19.039 -64.625 1.00 65.69 158 ARG A N 1
ATOM 1289 C CA . ARG A 1 158 ? 19.463 18.801 -63.208 1.00 65.69 158 ARG A CA 1
ATOM 1290 C C . ARG A 1 158 ? 18.036 18.277 -63.096 1.00 65.69 158 ARG A C 1
ATOM 1292 O O . ARG A 1 158 ? 17.803 17.250 -62.473 1.00 65.69 158 ARG A O 1
ATOM 1299 N N . VAL A 1 159 ? 17.118 18.923 -63.817 1.00 72.94 159 VAL A N 1
ATOM 1300 C CA . VAL A 1 159 ? 15.718 18.493 -63.907 1.00 72.94 159 VAL A CA 1
ATOM 1301 C C . VAL A 1 159 ? 15.619 17.083 -64.493 1.00 72.94 159 VAL A C 1
ATOM 1303 O O . VAL A 1 159 ? 14.858 16.262 -63.990 1.00 72.94 159 VAL A O 1
ATOM 1306 N N . TRP A 1 160 ? 16.417 16.764 -65.516 1.00 71.31 160 TRP A N 1
ATOM 1307 C CA . TRP A 1 160 ? 16.427 15.420 -66.098 1.00 71.31 160 TRP A CA 1
ATOM 1308 C C . TRP A 1 160 ? 16.922 14.346 -65.115 1.00 71.31 160 TRP A C 1
ATOM 1310 O O . TRP A 1 160 ? 16.284 13.303 -64.992 1.00 71.31 160 TRP A O 1
ATOM 1320 N N . ILE A 1 161 ? 18.003 14.601 -64.370 1.00 75.94 161 ILE A N 1
ATOM 1321 C CA . ILE A 1 161 ? 18.526 13.658 -63.366 1.00 75.94 161 ILE A CA 1
ATOM 1322 C C . ILE A 1 161 ? 17.510 13.433 -62.242 1.00 75.94 161 ILE A C 1
ATOM 1324 O O . ILE A 1 161 ? 17.277 12.285 -61.860 1.00 75.94 161 ILE A O 1
ATOM 1328 N N . ASP A 1 162 ? 16.862 14.491 -61.755 1.00 75.19 162 ASP A N 1
ATOM 1329 C CA . ASP A 1 162 ? 15.846 14.382 -60.704 1.00 75.19 162 ASP A CA 1
ATOM 1330 C C . ASP A 1 162 ? 14.635 13.563 -61.173 1.00 75.19 162 ASP A C 1
ATOM 1332 O O . ASP A 1 162 ? 14.135 12.706 -60.439 1.00 75.19 162 ASP A O 1
ATOM 1336 N N . LEU A 1 163 ? 14.208 13.753 -62.425 1.00 79.25 163 LEU A N 1
ATOM 1337 C CA . LEU A 1 163 ? 13.129 12.970 -63.030 1.00 79.25 163 LEU A CA 1
ATOM 1338 C C . LEU A 1 163 ? 13.503 11.492 -63.188 1.00 79.25 163 LEU A C 1
ATOM 1340 O O . LEU A 1 163 ? 12.695 10.621 -62.866 1.00 79.25 163 LEU A O 1
ATOM 1344 N N . VAL A 1 164 ? 14.722 11.190 -63.645 1.00 82.00 164 VAL A N 1
ATOM 1345 C CA . VAL A 1 164 ? 15.189 9.805 -63.831 1.00 82.00 164 VAL A CA 1
ATOM 1346 C C . VAL A 1 164 ? 15.348 9.093 -62.488 1.00 82.00 164 VAL A C 1
ATOM 1348 O O . VAL A 1 164 ? 14.884 7.962 -62.334 1.00 82.00 164 VAL A O 1
ATOM 1351 N N . MET A 1 165 ? 15.941 9.756 -61.493 1.00 82.25 165 MET A N 1
ATOM 1352 C CA . MET A 1 165 ? 16.082 9.214 -60.139 1.00 82.25 165 MET A CA 1
ATOM 1353 C C . MET A 1 165 ? 14.712 8.986 -59.488 1.00 82.25 165 MET A C 1
ATOM 1355 O O . MET A 1 165 ? 14.470 7.917 -58.926 1.00 82.25 165 MET A O 1
ATOM 1359 N N . GLY A 1 166 ? 13.782 9.936 -59.627 1.00 86.12 166 GLY A N 1
ATOM 1360 C CA . GLY A 1 166 ? 12.405 9.787 -59.151 1.00 86.12 166 GLY A CA 1
ATOM 1361 C C . GLY A 1 166 ? 11.671 8.618 -59.815 1.00 86.12 166 GLY A C 1
ATOM 1362 O O . GLY A 1 166 ? 11.032 7.813 -59.132 1.00 86.12 166 GLY A O 1
ATOM 1363 N N . ALA A 1 167 ? 11.819 8.459 -61.133 1.00 88.75 167 ALA A N 1
ATOM 1364 C CA . ALA A 1 167 ? 11.233 7.347 -61.878 1.00 88.75 167 ALA A CA 1
ATOM 1365 C C . ALA A 1 167 ? 11.817 5.988 -61.455 1.00 88.75 167 ALA A C 1
ATOM 1367 O O . ALA A 1 167 ? 11.070 5.020 -61.300 1.00 88.75 167 ALA A O 1
ATOM 1368 N N . ALA A 1 168 ? 13.128 5.911 -61.208 1.00 88.75 168 ALA A N 1
ATOM 1369 C CA . ALA A 1 168 ? 13.787 4.693 -60.737 1.00 88.75 168 ALA A CA 1
ATOM 1370 C C . ALA A 1 168 ? 13.299 4.272 -59.341 1.00 88.75 168 ALA A C 1
ATOM 1372 O O . ALA A 1 168 ? 13.036 3.089 -59.107 1.00 88.75 168 ALA A O 1
ATOM 1373 N N . VAL A 1 169 ? 13.109 5.232 -58.429 1.00 91.00 169 VAL A N 1
ATOM 1374 C CA . VAL A 1 169 ? 12.560 4.975 -57.087 1.00 91.00 169 VAL A CA 1
ATOM 1375 C C . VAL A 1 169 ? 11.118 4.470 -57.173 1.00 91.00 169 VAL A C 1
ATOM 1377 O O . VAL A 1 169 ? 10.782 3.469 -56.537 1.00 91.00 169 VAL A O 1
ATOM 1380 N N . LEU A 1 170 ? 10.278 5.093 -58.005 1.00 90.62 170 LEU A N 1
ATOM 1381 C CA . LEU A 1 170 ? 8.898 4.647 -58.231 1.00 90.62 170 LEU A CA 1
ATOM 1382 C C . LEU A 1 170 ? 8.841 3.241 -58.840 1.00 90.62 170 LEU A C 1
ATOM 1384 O O . LEU A 1 170 ? 8.071 2.401 -58.372 1.00 90.62 170 LEU A O 1
ATOM 1388 N N . ALA A 1 171 ? 9.685 2.946 -59.829 1.00 91.06 171 ALA A N 1
ATOM 1389 C CA . ALA A 1 171 ? 9.780 1.615 -60.422 1.00 91.06 171 ALA A CA 1
ATOM 1390 C C . ALA A 1 171 ? 10.220 0.564 -59.389 1.00 91.06 171 ALA A C 1
ATOM 1392 O O . ALA A 1 171 ? 9.615 -0.506 -59.298 1.00 91.06 171 ALA A O 1
ATOM 1393 N N . GLY A 1 172 ? 11.216 0.881 -58.555 1.00 91.31 172 GLY A N 1
ATOM 1394 C CA . GLY A 1 172 ? 11.653 0.020 -57.454 1.00 91.31 172 GLY A CA 1
ATOM 1395 C C . GLY A 1 172 ? 10.537 -0.251 -56.442 1.00 91.31 172 GLY A C 1
ATOM 1396 O O . GLY A 1 172 ? 10.333 -1.398 -56.033 1.00 91.31 172 GLY A O 1
ATOM 1397 N N . PHE A 1 173 ? 9.759 0.776 -56.096 1.00 92.81 173 PHE A N 1
ATOM 1398 C CA . PHE A 1 173 ? 8.614 0.654 -55.197 1.00 92.81 173 PHE A CA 1
ATOM 1399 C C . PHE A 1 173 ? 7.503 -0.223 -55.792 1.00 92.81 173 PHE A C 1
ATOM 1401 O O . PHE A 1 173 ? 6.988 -1.116 -55.117 1.00 92.81 173 PHE A O 1
ATOM 1408 N N . ILE A 1 174 ? 7.191 -0.056 -57.080 1.00 92.31 174 ILE A N 1
ATOM 1409 C CA . ILE A 1 174 ? 6.231 -0.902 -57.804 1.00 92.31 174 ILE A CA 1
ATOM 1410 C C . ILE A 1 174 ? 6.711 -2.360 -57.833 1.00 92.31 174 ILE A C 1
ATOM 1412 O O . ILE A 1 174 ? 5.934 -3.265 -57.533 1.00 92.31 174 ILE A O 1
ATOM 1416 N N . ILE A 1 175 ? 7.992 -2.617 -58.116 1.00 93.19 175 ILE A N 1
ATOM 1417 C CA . ILE A 1 175 ? 8.564 -3.974 -58.110 1.00 93.19 175 ILE A CA 1
ATOM 1418 C C . ILE A 1 175 ? 8.467 -4.607 -56.717 1.00 93.19 175 ILE A C 1
ATOM 1420 O O . ILE A 1 175 ? 8.130 -5.789 -56.599 1.00 93.19 175 ILE A O 1
ATOM 1424 N N . LEU A 1 176 ? 8.729 -3.841 -55.657 1.00 91.38 176 LEU A N 1
ATOM 1425 C CA . LEU A 1 176 ? 8.576 -4.297 -54.275 1.00 91.38 176 LEU A CA 1
ATOM 1426 C C . LEU A 1 176 ? 7.123 -4.650 -53.950 1.00 91.38 176 LEU A C 1
ATOM 1428 O O . LEU A 1 176 ? 6.874 -5.730 -53.410 1.00 91.38 176 LEU A O 1
ATOM 1432 N N . LEU A 1 177 ? 6.165 -3.806 -54.336 1.00 91.00 177 LEU A N 1
ATOM 1433 C CA . LEU A 1 177 ? 4.736 -4.070 -54.150 1.00 91.00 177 LEU A CA 1
ATOM 1434 C C . LEU A 1 177 ? 4.271 -5.302 -54.931 1.00 91.00 177 LEU A C 1
ATOM 1436 O O . LEU A 1 177 ? 3.541 -6.138 -54.395 1.00 91.00 177 LEU A O 1
ATOM 1440 N N . LEU A 1 178 ? 4.729 -5.469 -56.172 1.00 90.44 178 LEU A N 1
ATOM 1441 C CA . LEU A 1 178 ? 4.420 -6.642 -56.989 1.00 90.44 178 LEU A CA 1
ATOM 1442 C C . LEU A 1 178 ? 5.034 -7.916 -56.399 1.00 90.44 178 LEU A C 1
ATOM 1444 O O . LEU A 1 178 ? 4.366 -8.950 -56.337 1.00 90.44 178 LEU A O 1
ATOM 1448 N N . ARG A 1 179 ? 6.272 -7.852 -55.893 1.00 91.38 179 ARG A N 1
ATOM 1449 C CA . ARG A 1 179 ? 6.910 -8.968 -55.176 1.00 91.38 179 ARG A CA 1
ATOM 1450 C C . ARG A 1 179 ? 6.170 -9.313 -53.891 1.00 91.38 179 ARG A C 1
ATOM 1452 O O . ARG A 1 179 ? 5.946 -10.494 -53.625 1.00 91.38 179 ARG A O 1
ATOM 1459 N N . TRP A 1 180 ? 5.763 -8.312 -53.118 1.00 84.69 180 TRP A N 1
ATOM 1460 C CA . TRP A 1 180 ? 4.986 -8.499 -51.896 1.00 84.69 180 TRP A CA 1
ATOM 1461 C C . TRP A 1 180 ? 3.623 -9.143 -52.192 1.00 84.69 180 TRP A C 1
ATOM 1463 O O . TRP A 1 180 ? 3.261 -10.148 -51.574 1.00 84.69 180 TRP A O 1
ATOM 1473 N N . ARG A 1 181 ? 2.915 -8.661 -53.221 1.00 86.62 181 ARG A N 1
ATOM 1474 C CA . ARG A 1 181 ? 1.650 -9.241 -53.695 1.00 86.62 181 ARG A CA 1
ATOM 1475 C C . ARG A 1 181 ? 1.821 -10.677 -54.198 1.00 86.62 181 ARG A C 1
ATOM 1477 O O . ARG A 1 181 ? 1.017 -11.538 -53.856 1.00 86.62 181 ARG A O 1
ATOM 1484 N N . SER A 1 182 ? 2.874 -10.960 -54.967 1.00 82.88 182 SER A N 1
ATOM 1485 C CA . SER A 1 182 ? 3.158 -12.309 -55.476 1.00 82.88 182 SER A CA 1
ATOM 1486 C C . SER A 1 182 ? 3.422 -13.306 -54.342 1.00 82.88 182 SER A C 1
ATOM 1488 O O . SER A 1 182 ? 2.896 -14.419 -54.367 1.00 82.88 182 SER A O 1
ATOM 1490 N N . ARG A 1 183 ? 4.162 -12.897 -53.300 1.00 81.25 183 ARG A N 1
ATOM 1491 C CA . ARG A 1 183 ? 4.370 -13.717 -52.094 1.00 81.25 183 ARG A CA 1
ATOM 1492 C C . ARG A 1 183 ? 3.053 -14.011 -51.370 1.00 81.25 183 ARG A C 1
ATOM 1494 O O . ARG A 1 183 ? 2.815 -15.156 -51.002 1.00 81.25 183 ARG A O 1
ATOM 1501 N N . ARG A 1 184 ? 2.163 -13.019 -51.236 1.00 77.44 184 ARG A N 1
ATOM 1502 C CA . ARG A 1 184 ? 0.825 -13.209 -50.642 1.00 77.44 184 ARG A CA 1
ATOM 1503 C C . ARG A 1 184 ? -0.028 -14.218 -51.416 1.00 77.44 184 ARG A C 1
ATOM 1505 O O . ARG A 1 184 ? -0.625 -15.082 -50.788 1.00 77.44 184 ARG A O 1
ATOM 1512 N N . ILE A 1 185 ? -0.053 -14.159 -52.749 1.00 75.88 185 ILE A N 1
ATOM 1513 C CA . ILE A 1 185 ? -0.859 -15.082 -53.573 1.00 75.88 185 ILE A CA 1
ATOM 1514 C C . ILE A 1 185 ? -0.333 -16.522 -53.488 1.00 75.88 185 ILE A C 1
ATOM 1516 O O . ILE A 1 185 ? -1.126 -17.451 -53.343 1.00 75.88 185 ILE A O 1
ATOM 1520 N N . LYS A 1 186 ? 0.994 -16.721 -53.516 1.00 75.56 186 LYS A N 1
ATOM 1521 C CA . LYS A 1 186 ? 1.592 -18.060 -53.363 1.00 75.56 186 LYS A CA 1
ATOM 1522 C C . LYS A 1 186 ? 1.219 -18.701 -52.024 1.00 75.56 186 LYS A C 1
ATOM 1524 O O . LYS A 1 186 ? 0.849 -19.868 -52.019 1.00 75.56 186 LYS A O 1
ATOM 1529 N N . ASN A 1 187 ? 1.224 -17.927 -50.937 1.00 70.88 187 ASN A N 1
ATOM 1530 C CA . ASN A 1 187 ? 0.858 -18.422 -49.607 1.00 70.88 187 ASN A CA 1
ATOM 1531 C C . ASN A 1 187 ? -0.627 -18.830 -49.500 1.00 70.88 187 ASN A C 1
ATOM 1533 O O . ASN A 1 187 ? -0.957 -19.752 -48.758 1.00 70.88 187 ASN A O 1
ATOM 1537 N N . VAL A 1 188 ? -1.524 -18.182 -50.254 1.00 72.81 188 VAL A N 1
ATOM 1538 C CA . VAL A 1 188 ? -2.957 -18.536 -50.289 1.00 72.81 188 VAL A CA 1
ATOM 1539 C C . VAL A 1 188 ? -3.198 -19.815 -51.106 1.00 72.81 188 VAL A C 1
ATOM 1541 O O . VAL A 1 188 ? -3.934 -20.690 -50.660 1.00 72.81 188 VAL A O 1
ATOM 1544 N N . LEU A 1 189 ? -2.526 -19.979 -52.253 1.00 62.91 189 LEU A N 1
ATOM 1545 C CA . LEU A 1 189 ? -2.635 -21.186 -53.091 1.00 62.91 189 LEU A CA 1
ATOM 1546 C C . LEU A 1 189 ? -2.033 -22.437 -52.427 1.00 62.91 189 LEU A C 1
ATOM 1548 O O . LEU A 1 189 ? -2.509 -23.551 -52.642 1.00 62.91 189 LEU A O 1
ATOM 1552 N N . THR A 1 190 ? -1.001 -22.278 -51.593 1.00 65.19 190 THR A N 1
ATOM 1553 C CA . THR A 1 190 ? -0.457 -23.393 -50.801 1.00 65.19 190 THR A CA 1
ATOM 1554 C C . THR A 1 190 ? -1.421 -23.867 -49.717 1.00 65.19 190 THR A C 1
ATOM 1556 O O . THR A 1 190 ? -1.476 -25.065 -49.458 1.00 65.19 190 THR A O 1
ATOM 1559 N N . LEU A 1 191 ? -2.210 -22.965 -49.119 1.00 60.62 191 LEU A N 1
ATOM 1560 C CA . LEU A 1 191 ? -3.213 -23.318 -48.107 1.00 60.62 191 LEU A CA 1
ATOM 1561 C C . LEU A 1 191 ? -4.416 -24.052 -48.723 1.00 60.62 191 LEU A C 1
ATOM 1563 O O . LEU A 1 191 ? -4.860 -25.053 -48.165 1.00 60.62 191 LEU A O 1
ATOM 1567 N N . SER A 1 192 ? -4.891 -23.640 -49.905 1.00 62.53 192 SER A N 1
ATOM 1568 C CA . SER A 1 192 ? -5.998 -24.330 -50.592 1.00 62.53 192 SER A CA 1
ATOM 1569 C C . SER A 1 192 ? -5.624 -25.742 -51.058 1.00 62.53 192 SER A C 1
ATOM 1571 O O . SER A 1 192 ? -6.432 -26.661 -50.956 1.00 62.53 192 SER A O 1
ATOM 1573 N N . ASN A 1 193 ? -4.384 -25.946 -51.520 1.00 62.47 193 ASN A N 1
ATOM 1574 C CA . ASN A 1 193 ? -3.881 -27.280 -51.877 1.00 62.47 193 ASN A CA 1
ATOM 1575 C C . ASN A 1 193 ? -3.716 -28.204 -50.660 1.00 62.47 193 ASN A C 1
ATOM 1577 O O . ASN A 1 193 ? -3.798 -29.422 -50.807 1.00 62.47 193 ASN A O 1
ATOM 1581 N N . TRP A 1 194 ? -3.473 -27.643 -49.472 1.00 56.59 194 TRP A N 1
ATOM 1582 C CA . TRP A 1 194 ? -3.420 -28.406 -48.225 1.00 56.59 194 TRP A CA 1
ATOM 1583 C C . TRP A 1 194 ? -4.823 -28.832 -47.774 1.00 56.59 194 TRP A C 1
ATOM 1585 O O . TRP A 1 194 ? -5.022 -29.990 -47.424 1.00 56.59 194 TRP A O 1
ATOM 1595 N N . MET A 1 195 ? -5.816 -27.941 -47.878 1.00 56.19 195 MET A N 1
ATOM 1596 C CA . MET A 1 195 ? -7.213 -28.248 -47.539 1.00 56.19 195 MET A CA 1
ATOM 1597 C C . MET A 1 195 ? -7.823 -29.335 -48.437 1.00 56.19 195 MET A C 1
ATOM 1599 O O . MET A 1 195 ? -8.487 -30.228 -47.924 1.00 56.19 195 MET A O 1
ATOM 1603 N N . ASN A 1 196 ? -7.530 -29.333 -49.743 1.00 63.19 196 ASN A N 1
ATOM 1604 C CA . ASN A 1 196 ? -8.006 -30.374 -50.668 1.00 63.19 196 ASN A CA 1
ATOM 1605 C C . ASN A 1 196 ? -7.353 -31.754 -50.460 1.00 63.19 196 ASN A C 1
ATOM 1607 O O . ASN A 1 196 ? -7.844 -32.733 -51.005 1.00 63.19 196 ASN A O 1
ATOM 1611 N N . LYS A 1 197 ? -6.242 -31.849 -49.715 1.00 64.25 197 LYS A N 1
ATOM 1612 C CA . LYS A 1 197 ? -5.613 -33.132 -49.348 1.00 64.25 197 LYS A CA 1
ATOM 1613 C C . LYS A 1 197 ? -6.135 -33.712 -48.029 1.00 64.25 197 LYS A C 1
ATOM 1615 O O . LYS A 1 197 ? -5.781 -34.840 -47.700 1.00 64.25 197 LYS A O 1
ATOM 1620 N N . CYS A 1 198 ? -6.915 -32.943 -47.268 1.00 55.19 198 CYS A N 1
ATOM 1621 C CA . CYS A 1 198 ? -7.489 -33.357 -45.985 1.00 55.19 198 CYS A CA 1
ATOM 1622 C C . CYS A 1 198 ? -8.979 -33.746 -46.069 1.00 55.19 198 CYS A C 1
ATOM 1624 O O . CYS A 1 198 ? -9.553 -34.086 -45.036 1.00 55.19 198 CYS A O 1
ATOM 1626 N N . GLN A 1 199 ? -9.590 -33.697 -47.258 1.00 48.12 199 GLN A N 1
ATOM 1627 C CA . GLN A 1 199 ? -10.872 -34.342 -47.581 1.00 48.12 199 GLN A CA 1
ATOM 1628 C C . GLN A 1 199 ? -10.618 -35.664 -48.301 1.00 48.12 199 GLN A C 1
ATOM 1630 O O . GLN A 1 199 ? -11.409 -36.600 -48.063 1.00 48.12 199 GLN A O 1
#

Radius of gyration: 37.52 Å; chains: 1; bounding box: 58×58×96 Å

pLDDT: mean 74.85, std 12.92, range [44.06, 95.56]

Sequence (199 aa):
PIASFILNHKRGHCEYFAAAMAAMCDTVDLPARVVTGYYVDRWDEVSNSYIVFQRDAHAWVEVEVEPMAWVAYDPTPSSQDAPTWQQEMTFMQRVRFEWQQWELAWQSSVISYDSLAQKKLIGFLDPFWRSHVDNMTGTFKTFYASVVKWFDIGAGGRVWIDLVMGAAVLAGFIILLLRWRSRRIKNVLTLSNWMNKCQ

Secondary structure (DSSP, 8-state):
-HHHIIIII----HHHHHHHHHHHHHTTT--EEEEEEE----EETTTTEE---GGGEEEEEEEEEETTEEEEE--S---TTS--TT-PPPHHHHHHHHHHHHHHHHIIIIIS--HHHHHHHHHHHHHHHHHHHHHHHHHHHHHHHHHHHHTT--HHHHHHHHHHHHHHHHHHHHHHHHHHHHHHHHHHHHHHHHHTT--